Protein AF-0000000079759406 (afdb_homodimer)

Structure (mmCIF, N/CA/C/O backbone):
data_AF-0000000079759406-model_v1
#
loop_
_entity.id
_entity.type
_entity.pdbx_description
1 polymer 'Uncharacterized protein'
#
loop_
_atom_site.group_PDB
_atom_site.id
_atom_site.type_symbol
_atom_site.label_atom_id
_atom_site.label_alt_id
_atom_site.label_comp_id
_atom_site.label_asym_id
_atom_site.label_entity_id
_atom_site.label_seq_id
_atom_site.pdbx_PDB_ins_code
_atom_site.Cartn_x
_atom_site.Cartn_y
_atom_site.Cartn_z
_atom_site.occupancy
_atom_site.B_iso_or_equiv
_atom_site.auth_seq_id
_atom_site.auth_comp_id
_atom_site.auth_asym_id
_atom_site.auth_atom_id
_atom_site.pdbx_PDB_model_num
ATOM 1 N N . MET A 1 1 ? 9.508 -18.75 10.688 1 44.38 1 MET A N 1
ATOM 2 C CA . MET A 1 1 ? 8.172 -18.172 10.539 1 44.38 1 MET A CA 1
ATOM 3 C C . MET A 1 1 ? 7.324 -19 9.578 1 44.38 1 MET A C 1
ATOM 5 O O . MET A 1 1 ? 7.824 -19.5 8.562 1 44.38 1 MET A O 1
ATOM 9 N N . PRO A 1 2 ? 6.34 -19.656 10.031 1 58.31 2 PRO A N 1
ATOM 10 C CA . PRO A 1 2 ? 5.688 -20.578 9.086 1 58.31 2 PRO A CA 1
ATOM 11 C C . PRO A 1 2 ? 5.418 -19.922 7.73 1 58.31 2 PRO A C 1
ATOM 13 O O . PRO A 1 2 ? 5.121 -18.734 7.66 1 58.31 2 PRO A O 1
ATOM 16 N N . SER A 1 3 ? 6.02 -20.391 6.605 1 83.12 3 SER A N 1
ATOM 17 C CA . SER A 1 3 ? 5.934 -19.922 5.227 1 83.12 3 SER A CA 1
ATOM 18 C C . SER A 1 3 ? 4.512 -20.031 4.691 1 83.12 3 SER A C 1
ATOM 20 O O . SER A 1 3 ? 3.832 -21.031 4.93 1 83.12 3 SER A O 1
ATOM 22 N N . MET A 1 4 ? 3.895 -18.828 4.273 1 92.44 4 MET A N 1
ATOM 23 C CA . MET A 1 4 ? 2.596 -18.844 3.607 1 92.44 4 MET A CA 1
ATOM 24 C C . MET A 1 4 ? 2.613 -19.781 2.404 1 92.44 4 MET A C 1
ATOM 26 O O . MET A 1 4 ? 3.625 -19.891 1.709 1 92.44 4 MET A O 1
ATOM 30 N N . ASN A 1 5 ? 1.594 -20.609 2.311 1 96.25 5 ASN A N 1
ATOM 31 C CA . ASN A 1 5 ? 1.319 -21.344 1.084 1 96.25 5 ASN A CA 1
ATOM 32 C C . ASN A 1 5 ? 0.27 -20.641 0.227 1 96.25 5 ASN A C 1
ATOM 34 O O . ASN A 1 5 ? -0.925 -20.922 0.353 1 96.25 5 ASN A O 1
ATOM 38 N N . LEU A 1 6 ? 0.734 -19.797 -0.667 1 98 6 LEU A N 1
ATOM 39 C CA . LEU A 1 6 ? -0.149 -18.906 -1.414 1 98 6 LEU A CA 1
ATOM 40 C C . LEU A 1 6 ? -0.693 -19.594 -2.658 1 98 6 LEU A C 1
ATOM 42 O O . LEU A 1 6 ? 0.075 -20.109 -3.475 1 98 6 LEU A O 1
ATOM 46 N N . VAL A 1 7 ? -1.94 -19.562 -2.807 1 97.25 7 VAL A N 1
ATOM 47 C CA . VAL A 1 7 ? -2.623 -20.188 -3.939 1 97.25 7 VAL A CA 1
ATOM 48 C C . VAL A 1 7 ? -3.461 -19.141 -4.672 1 97.25 7 VAL A C 1
ATOM 50 O O . VAL A 1 7 ? -4.227 -18.406 -4.047 1 97.25 7 VAL A O 1
ATOM 53 N N . PRO A 1 8 ? -3.346 -19.016 -5.945 1 97.94 8 PRO A N 1
ATOM 54 C CA . PRO A 1 8 ? -4.098 -18.016 -6.715 1 97.94 8 PRO A CA 1
ATOM 55 C C . PRO A 1 8 ? -5.484 -18.516 -7.125 1 97.94 8 PRO A C 1
ATOM 57 O O . PRO A 1 8 ? -5.672 -19.703 -7.359 1 97.94 8 PRO A O 1
ATOM 60 N N . ILE A 1 9 ? -6.434 -17.672 -7.152 1 98 9 ILE A N 1
ATOM 61 C CA . ILE A 1 9 ? 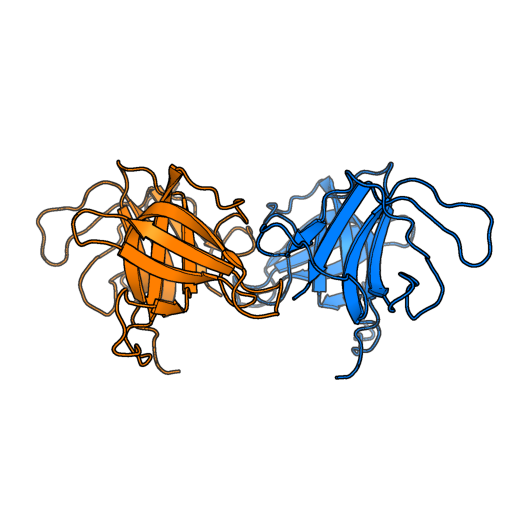-7.695 -17.812 -7.875 1 98 9 ILE A CA 1
ATOM 62 C C . ILE A 1 9 ? -7.844 -16.641 -8.859 1 98 9 ILE A C 1
ATOM 64 O O . ILE A 1 9 ? -7.758 -15.477 -8.469 1 98 9 ILE A O 1
ATOM 68 N N . THR A 1 10 ? -7.914 -17.016 -10.117 1 98.31 10 THR A N 1
ATOM 69 C CA . THR A 1 10 ? -8.039 -16 -11.156 1 98.31 10 THR A CA 1
ATOM 70 C C . THR A 1 10 ? -9.445 -15.992 -11.742 1 98.31 10 THR A C 1
ATOM 72 O O . THR A 1 10 ? -10.094 -17.031 -11.828 1 98.31 10 THR A O 1
ATOM 75 N N . GLY A 1 11 ? -9.875 -14.812 -12.078 1 98.38 11 GLY A N 1
ATOM 76 C CA . GLY A 1 11 ? -11.203 -14.68 -12.664 1 98.38 11 GLY A CA 1
ATOM 77 C C . GLY A 1 11 ? -11.664 -13.234 -12.766 1 98.38 11 GLY A C 1
ATOM 78 O O . GLY A 1 11 ? -10.844 -12.312 -12.75 1 98.38 11 GLY A O 1
ATOM 79 N N . VAL A 1 12 ? -12.953 -13.094 -12.977 1 98.69 12 VAL A N 1
ATOM 80 C CA . VAL A 1 12 ? -13.555 -11.773 -13.148 1 98.69 12 VAL A CA 1
ATOM 81 C C . VAL A 1 12 ? -14.359 -11.406 -11.906 1 98.69 12 VAL A C 1
ATOM 83 O O . VAL A 1 12 ? -15.125 -12.227 -11.383 1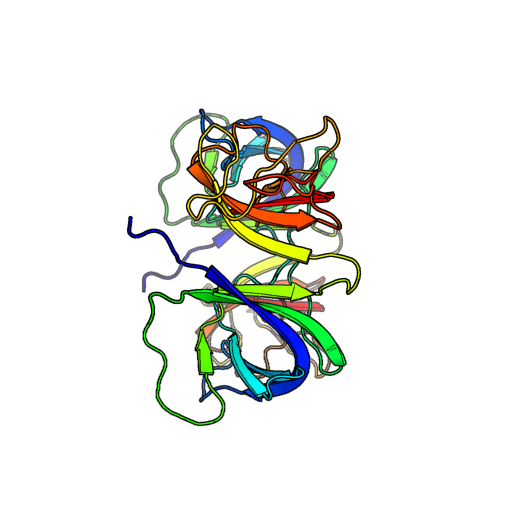 98.69 12 VAL A O 1
ATOM 86 N N . ILE A 1 13 ? -14.133 -10.203 -11.383 1 98.88 13 ILE A N 1
ATOM 87 C CA . ILE A 1 13 ? -14.922 -9.75 -10.242 1 98.88 13 ILE A CA 1
ATOM 88 C C . ILE A 1 13 ? -16.391 -9.641 -10.648 1 98.88 13 ILE A C 1
ATOM 90 O O . ILE A 1 13 ? -16.734 -8.898 -11.562 1 98.88 13 ILE A O 1
ATOM 94 N N . GLN A 1 14 ? -17.188 -10.344 -10 1 98.75 14 GLN A N 1
ATOM 95 C CA . GLN A 1 14 ? -18.625 -10.297 -10.25 1 98.75 14 GLN A CA 1
ATOM 96 C C . GLN A 1 14 ? -19.281 -9.203 -9.414 1 98.75 14 GLN A C 1
ATOM 98 O O . GLN A 1 14 ? -20.141 -8.477 -9.914 1 98.75 14 GLN A O 1
ATOM 103 N N . ASP A 1 15 ? -18.922 -9.195 -8.156 1 98.19 15 ASP A N 1
ATOM 104 C CA . ASP A 1 15 ? -19.562 -8.266 -7.227 1 98.19 15 ASP A CA 1
ATOM 105 C C . ASP A 1 15 ? -18.625 -7.91 -6.078 1 98.19 15 ASP A C 1
ATOM 107 O O . ASP A 1 15 ? -17.703 -8.672 -5.754 1 98.19 15 ASP A O 1
ATOM 111 N N . ILE A 1 16 ? -18.859 -6.746 -5.582 1 98.06 16 ILE A N 1
ATOM 112 C CA . ILE A 1 16 ? -18.172 -6.289 -4.371 1 98.06 16 ILE A CA 1
ATOM 113 C C . ILE A 1 16 ? -19.203 -5.777 -3.369 1 98.06 16 ILE A C 1
ATOM 115 O O . ILE A 1 16 ? -20 -4.883 -3.684 1 98.06 16 ILE A O 1
ATOM 119 N N . THR A 1 17 ? -19.188 -6.312 -2.205 1 96.38 17 THR A N 1
ATOM 120 C CA . THR A 1 17 ? -20.172 -5.941 -1.201 1 96.38 17 THR A CA 1
ATOM 121 C C . THR A 1 17 ? -19.516 -5.68 0.147 1 96.38 17 THR A C 1
ATOM 123 O O . THR A 1 17 ? -18.344 -6.023 0.344 1 96.38 17 THR A O 1
ATOM 126 N N . ALA A 1 18 ? -20.234 -5.051 0.982 1 94.19 18 ALA A N 1
ATOM 127 C CA . ALA A 1 18 ? -19.75 -4.859 2.35 1 94.19 18 ALA A CA 1
ATOM 128 C C . ALA A 1 18 ? -19.578 -6.195 3.062 1 94.19 18 ALA A C 1
ATOM 130 O O . ALA A 1 18 ? -20.266 -7.172 2.742 1 94.19 18 ALA A O 1
ATOM 131 N N . PHE A 1 19 ? -18.609 -6.246 3.869 1 93.94 19 PHE A N 1
ATOM 132 C CA . PHE A 1 19 ? -18.422 -7.414 4.719 1 93.94 19 PHE A CA 1
ATOM 133 C C . PHE A 1 19 ? -18.625 -7.055 6.188 1 93.94 19 PHE A C 1
ATOM 135 O O . PHE A 1 19 ? -17.812 -6.34 6.773 1 93.94 19 PHE A O 1
ATOM 142 N N . GLY A 1 20 ? -19.641 -7.559 6.723 1 88.56 20 GLY A N 1
ATOM 143 C CA . GLY A 1 20 ? -19.984 -7.176 8.086 1 88.56 20 GLY A CA 1
ATOM 144 C C . GLY A 1 20 ? -20.266 -5.695 8.234 1 88.56 20 GLY A C 1
ATOM 145 O O . GLY A 1 20 ? -20.844 -5.07 7.344 1 88.56 20 GLY A O 1
ATOM 146 N N . ASP A 1 21 ? -19.953 -5.137 9.453 1 86.31 21 ASP A N 1
ATOM 147 C CA . ASP A 1 21 ? -20.188 -3.73 9.766 1 86.31 21 ASP A CA 1
ATOM 148 C C . ASP A 1 21 ? -18.906 -2.91 9.609 1 86.31 21 ASP A C 1
ATOM 150 O O . ASP A 1 21 ? -18.891 -1.704 9.867 1 86.31 21 ASP A O 1
ATOM 154 N N . ASP A 1 22 ? -17.906 -3.533 9.156 1 87.19 22 ASP A N 1
ATOM 155 C CA . ASP A 1 22 ? -16.609 -2.891 9.055 1 87.19 22 ASP A CA 1
ATOM 156 C C . ASP A 1 22 ? -16.344 -2.42 7.625 1 87.19 22 ASP A C 1
ATOM 158 O O . ASP A 1 22 ? -16.234 -3.234 6.703 1 87.19 22 ASP A O 1
ATOM 162 N N . CYS A 1 23 ? -16.172 -1.118 7.41 1 92.5 23 CYS A N 1
ATOM 163 C CA . CYS A 1 23 ? -15.992 -0.561 6.074 1 92.5 23 CYS A CA 1
ATOM 164 C C . CYS A 1 23 ? -14.539 -0.682 5.629 1 92.5 23 CYS A C 1
ATOM 166 O O . CYS A 1 23 ? -14.188 -0.278 4.52 1 92.5 23 CYS A O 1
ATOM 168 N N . CYS A 1 24 ? -13.758 -1.338 6.512 1 96.06 24 CYS A N 1
ATOM 169 C CA . CYS A 1 24 ? -12.383 -1.639 6.129 1 96.06 24 CYS A CA 1
ATOM 170 C C . CYS A 1 24 ? -12.289 -3.004 5.461 1 96.06 24 CYS A C 1
ATOM 172 O O . CYS A 1 24 ? -11.211 -3.4 5 1 96.06 24 CYS A O 1
ATOM 174 N N . GLN A 1 25 ? -13.406 -3.693 5.438 1 96.56 25 GLN A N 1
ATOM 175 C CA . GLN A 1 25 ? -13.43 -5 4.785 1 96.56 25 GLN A CA 1
ATOM 176 C C . GLN A 1 25 ? -14.539 -5.07 3.738 1 96.56 25 GLN A C 1
ATOM 178 O O . GLN A 1 25 ? -15.633 -4.539 3.947 1 96.56 25 GLN A O 1
ATOM 183 N N . ARG A 1 26 ? -14.188 -5.699 2.637 1 97.19 26 ARG A N 1
ATOM 184 C CA . ARG A 1 26 ? -15.141 -5.965 1.567 1 97.19 26 ARG A CA 1
ATOM 185 C C . ARG A 1 26 ? -15.086 -7.426 1.128 1 97.19 26 ARG A C 1
ATOM 187 O O . ARG A 1 26 ? -14.047 -8.078 1.267 1 97.19 26 ARG A O 1
ATOM 194 N N . GLN A 1 27 ? -16.219 -7.84 0.676 1 97.31 27 GLN A N 1
ATOM 195 C CA . GLN A 1 27 ? -16.266 -9.156 0.043 1 97.31 27 GLN A CA 1
ATOM 196 C C . GLN A 1 27 ? -16.234 -9.031 -1.479 1 97.31 27 GLN A C 1
ATOM 198 O O . GLN A 1 27 ? -17.078 -8.352 -2.064 1 97.31 27 GLN A O 1
ATOM 203 N N . VAL A 1 28 ? -15.32 -9.648 -2.066 1 98.62 28 VAL A N 1
ATOM 204 C CA . VAL A 1 28 ? -15.164 -9.648 -3.518 1 98.62 28 VAL A CA 1
ATOM 205 C C . VAL A 1 28 ? -15.484 -11.039 -4.07 1 98.62 28 VAL A C 1
ATOM 207 O O . VAL A 1 28 ? -14.82 -12.016 -3.725 1 98.62 28 VAL A O 1
ATOM 210 N N . SER A 1 29 ? -16.453 -11.07 -4.918 1 98.62 29 SER A N 1
ATOM 211 C CA . SER A 1 29 ? -16.828 -12.32 -5.57 1 98.62 29 SER A CA 1
ATOM 212 C C . SER A 1 29 ? -16.141 -12.461 -6.926 1 98.62 29 SER A C 1
ATOM 214 O O . SER A 1 29 ? -16.328 -11.625 -7.812 1 98.62 29 SER A O 1
ATOM 216 N N . ILE A 1 30 ? -15.367 -13.492 -7.012 1 98.75 30 ILE A N 1
ATOM 217 C CA . ILE A 1 30 ? -14.633 -13.75 -8.25 1 98.75 30 ILE A CA 1
ATOM 218 C C . ILE A 1 30 ? -15.219 -14.969 -8.953 1 98.75 30 ILE A C 1
ATOM 220 O O . ILE A 1 30 ? -15.391 -16.031 -8.344 1 98.75 30 ILE A O 1
ATOM 224 N N . ARG A 1 31 ? -15.477 -14.781 -10.234 1 98.62 31 ARG A N 1
ATOM 225 C CA . ARG A 1 31 ? -16.047 -15.867 -11.023 1 98.62 31 ARG A CA 1
ATOM 226 C C . ARG A 1 31 ? -15.055 -16.375 -12.055 1 98.62 31 ARG A C 1
ATOM 228 O O . ARG A 1 31 ? -14.398 -15.594 -12.742 1 98.62 31 ARG A O 1
ATOM 235 N N . ASN A 1 32 ? -14.945 -17.703 -12.062 1 97.75 32 ASN A N 1
ATOM 236 C CA . ASN A 1 32 ? -14.234 -18.375 -13.141 1 97.75 32 ASN A CA 1
ATOM 237 C C . ASN A 1 32 ? -14.945 -19.656 -13.562 1 97.75 32 ASN A C 1
ATOM 239 O O . ASN A 1 32 ? -16.125 -19.844 -13.273 1 97.75 32 ASN A O 1
ATOM 243 N N . SER A 1 33 ? -14.266 -20.531 -14.344 1 97.44 33 SER A N 1
ATOM 244 C CA . SER A 1 33 ? -14.891 -21.734 -14.875 1 97.44 33 SER A CA 1
ATOM 245 C C . SER A 1 33 ? -15.273 -22.703 -13.75 1 97.44 33 SER A C 1
ATOM 247 O O . SER A 1 33 ? -16.188 -23.516 -13.914 1 97.44 33 SER A O 1
ATOM 249 N N . ASP A 1 34 ? -14.594 -22.578 -12.586 1 96.12 34 ASP A N 1
ATOM 250 C CA . ASP A 1 34 ? -14.836 -23.484 -11.469 1 96.12 34 ASP A CA 1
ATOM 251 C C . ASP A 1 34 ? -15.992 -23 -10.609 1 96.12 34 ASP A C 1
ATOM 253 O O . ASP A 1 34 ? -16.5 -23.734 -9.758 1 96.12 34 ASP A O 1
ATOM 257 N N . GLY A 1 35 ? -16.438 -21.812 -10.812 1 96.56 35 GLY A N 1
ATOM 258 C CA . GLY A 1 35 ? -17.531 -21.234 -10.039 1 96.56 35 GLY A CA 1
ATOM 259 C C . GLY A 1 35 ? -17.156 -19.922 -9.375 1 96.56 35 GLY A C 1
ATOM 260 O O . GLY A 1 35 ? -16.344 -19.172 -9.891 1 96.56 35 GLY A O 1
ATOM 261 N N . ILE A 1 36 ? -17.906 -19.703 -8.297 1 97.5 36 ILE A N 1
ATOM 262 C CA . ILE A 1 36 ? -17.719 -18.438 -7.586 1 97.5 36 ILE A CA 1
ATOM 263 C C . ILE A 1 36 ? -16.891 -18.672 -6.324 1 97.5 36 ILE A C 1
ATOM 265 O O . ILE A 1 36 ? -17.109 -19.656 -5.605 1 97.5 36 ILE A O 1
ATOM 269 N N . SER A 1 37 ? -15.906 -17.859 -6.105 1 97.25 37 SER A N 1
ATOM 270 C CA . SER A 1 37 ? -15.141 -17.781 -4.867 1 97.25 37 SER A CA 1
ATOM 271 C C . SER A 1 37 ? -15.203 -16.391 -4.25 1 97.25 37 SER A C 1
ATOM 273 O O . SER A 1 37 ? -15.062 -15.391 -4.949 1 97.25 37 SER A O 1
ATOM 275 N N . ASN A 1 38 ? -15.461 -16.344 -2.961 1 97.06 38 ASN A N 1
ATOM 276 C CA . ASN A 1 38 ? -15.477 -15.07 -2.256 1 97.06 38 ASN A CA 1
ATOM 277 C C . ASN A 1 38 ? -14.148 -14.797 -1.548 1 97.06 38 ASN A C 1
ATOM 279 O O . ASN A 1 38 ? -13.562 -15.711 -0.959 1 97.06 38 ASN A O 1
ATOM 283 N N . PHE A 1 39 ? -13.727 -13.578 -1.686 1 97.75 39 PHE A N 1
ATOM 284 C CA . PHE A 1 39 ? -12.531 -13.133 -0.984 1 97.75 39 PHE A CA 1
ATOM 285 C C . PHE A 1 39 ? -12.844 -11.953 -0.069 1 97.75 39 PHE A C 1
ATOM 287 O O . PHE A 1 39 ? -13.508 -11 -0.483 1 97.75 39 PHE A O 1
ATOM 294 N N . ILE A 1 40 ? -12.398 -12.055 1.162 1 96.62 40 ILE A N 1
ATOM 295 C CA . ILE A 1 40 ? -12.461 -10.914 2.064 1 96.62 40 ILE A CA 1
ATOM 296 C C . ILE A 1 40 ? -11.211 -10.047 1.878 1 96.62 40 ILE A C 1
ATOM 298 O O . ILE A 1 40 ? -10.086 -10.516 2.068 1 96.62 40 ILE A O 1
ATOM 302 N N . VAL A 1 41 ? -11.445 -8.852 1.444 1 98 41 VAL A N 1
ATOM 303 C CA . VAL A 1 41 ? -10.391 -7.863 1.267 1 98 41 VAL A CA 1
ATOM 304 C C . VAL A 1 41 ? -10.43 -6.852 2.408 1 98 41 VAL A C 1
ATOM 306 O O . VAL A 1 41 ? -11.414 -6.117 2.561 1 98 41 VAL A O 1
ATOM 309 N N . GLY A 1 42 ? -9.344 -6.855 3.193 1 97 42 GLY A N 1
ATOM 310 C CA . GLY A 1 42 ? -9.312 -6.004 4.371 1 97 42 GLY A CA 1
ATOM 311 C C . GLY A 1 42 ? -8 -5.258 4.535 1 97 42 GLY A C 1
ATOM 312 O O . GLY A 1 42 ? -7.215 -5.156 3.588 1 97 42 GLY A O 1
ATOM 313 N N . PRO A 1 43 ? -7.77 -4.727 5.758 1 95 43 PRO A N 1
ATOM 314 C CA . PRO A 1 43 ? -6.598 -3.893 6.031 1 95 43 PRO A CA 1
ATOM 315 C C . PRO A 1 43 ? -5.281 -4.629 5.797 1 95 43 PRO A C 1
ATOM 317 O O . PRO A 1 43 ? -4.273 -4.008 5.453 1 95 43 PRO A O 1
ATOM 320 N N . ASP A 1 44 ? -5.336 -5.941 5.883 1 95.19 44 ASP A N 1
ATOM 321 C CA . ASP A 1 44 ? -4.105 -6.715 5.773 1 95.19 44 ASP A CA 1
ATOM 322 C C . ASP A 1 44 ? -3.889 -7.199 4.34 1 95.19 44 ASP A C 1
ATOM 324 O O . ASP A 1 44 ? -2.867 -7.82 4.035 1 95.19 44 ASP A O 1
ATOM 328 N N . THR A 1 45 ? -4.883 -6.969 3.52 1 98.06 45 THR A N 1
ATOM 329 C CA . THR A 1 45 ? -4.766 -7.387 2.125 1 98.06 45 THR A CA 1
ATOM 330 C C . THR A 1 45 ? -3.906 -6.402 1.338 1 98.06 45 THR A C 1
ATOM 332 O O . THR A 1 45 ? -4.137 -5.191 1.384 1 98.06 45 THR A O 1
ATOM 335 N N . TYR A 1 46 ? -2.895 -6.93 0.759 1 98.62 46 TYR A N 1
ATOM 336 C CA . TYR A 1 46 ? -2.146 -6.117 -0.192 1 98.62 46 TYR A CA 1
ATOM 337 C C . TYR A 1 46 ? -2.865 -6.043 -1.534 1 98.62 46 TYR A C 1
ATOM 339 O O . TYR A 1 46 ? -2.846 -7.004 -2.307 1 98.62 46 TYR A O 1
ATOM 347 N N . VAL A 1 47 ? -3.537 -4.914 -1.771 1 98.75 47 VAL A N 1
ATOM 348 C CA . VAL A 1 47 ? -4.121 -4.652 -3.082 1 98.75 47 VAL A CA 1
ATOM 349 C C . VAL A 1 47 ? -3.076 -4.023 -3.998 1 98.75 47 VAL A C 1
ATOM 351 O O . VAL A 1 47 ? -2.727 -2.85 -3.842 1 98.75 47 VAL A O 1
ATOM 354 N N . ILE A 1 48 ? -2.625 -4.789 -4.969 1 98.44 48 ILE A N 1
ATOM 355 C CA . ILE A 1 48 ? -1.468 -4.422 -5.773 1 98.44 48 ILE A CA 1
ATOM 356 C C . ILE A 1 48 ? -1.745 -3.111 -6.508 1 98.44 48 ILE A C 1
ATOM 358 O O . ILE A 1 48 ? -2.754 -2.986 -7.207 1 98.44 48 ILE A O 1
ATOM 362 N N . ASN A 1 49 ? -0.844 -2.121 -6.273 1 97.31 49 ASN A N 1
ATOM 363 C CA . ASN A 1 49 ? -0.903 -0.789 -6.867 1 97.31 49 ASN A CA 1
ATOM 364 C C . ASN A 1 49 ? -2.109 -0.003 -6.363 1 97.31 49 ASN A C 1
ATOM 366 O O . ASN A 1 49 ? -2.525 0.975 -6.988 1 97.31 49 ASN A O 1
ATOM 370 N N . GLU A 1 50 ? -2.797 -0.539 -5.328 1 98.06 50 GLU A N 1
ATOM 371 C CA . GLU A 1 50 ? -3.977 0.1 -4.75 1 98.06 50 GLU A CA 1
ATOM 372 C C . GLU A 1 50 ? -5.074 0.279 -5.789 1 98.06 50 GLU A C 1
ATOM 374 O O . GLU A 1 50 ? -5.773 1.294 -5.797 1 98.06 50 GLU A O 1
ATOM 379 N N . VAL A 1 51 ? -5.125 -0.618 -6.664 1 98.19 51 VAL A N 1
ATOM 380 C CA . VAL A 1 51 ? -6.141 -0.5 -7.703 1 98.19 51 VAL A CA 1
ATOM 381 C C . VAL A 1 51 ? -7.531 -0.568 -7.078 1 98.19 51 VAL A C 1
ATOM 383 O O . VAL A 1 51 ? -7.773 -1.371 -6.172 1 98.19 51 VAL A O 1
ATOM 386 N N . ARG A 1 52 ? -8.367 0.306 -7.535 1 98.25 52 ARG A N 1
ATOM 387 C CA . ARG A 1 52 ? -9.766 0.2 -7.113 1 98.25 52 ARG A CA 1
ATOM 388 C C . ARG A 1 52 ? -10.445 -0.994 -7.773 1 98.25 52 ARG A C 1
ATOM 390 O O . ARG A 1 52 ? -10.641 -1.012 -8.992 1 98.25 52 ARG A O 1
ATOM 397 N N . LEU A 1 53 ? -10.805 -1.932 -7.008 1 98.75 53 LEU A N 1
ATOM 398 C CA . LEU A 1 53 ? -11.477 -3.123 -7.512 1 98.75 53 LEU A CA 1
ATOM 399 C C . LEU A 1 53 ? -12.898 -2.797 -7.957 1 98.75 53 LEU A C 1
ATOM 401 O O . LEU A 1 53 ? -13.602 -2.037 -7.285 1 98.75 53 LEU A O 1
ATOM 405 N N . ARG A 1 54 ? -13.25 -3.338 -9.156 1 98.62 54 ARG A N 1
ATOM 406 C CA . ARG A 1 54 ? -14.578 -3.109 -9.711 1 98.62 54 ARG A CA 1
ATOM 407 C C . ARG A 1 54 ? -15.117 -4.375 -10.375 1 98.62 54 ARG A C 1
ATOM 409 O O . ARG A 1 54 ? -14.359 -5.164 -10.938 1 98.62 54 ARG A O 1
ATOM 416 N N . PRO A 1 55 ? -16.453 -4.453 -10.336 1 98.69 55 PRO A N 1
ATOM 417 C CA . PRO A 1 55 ? -17.016 -5.547 -11.133 1 98.69 55 PRO A CA 1
ATOM 418 C C . PRO A 1 55 ? -16.547 -5.52 -12.586 1 98.69 55 PRO A C 1
ATOM 420 O O . PRO A 1 55 ? -16.422 -4.441 -13.172 1 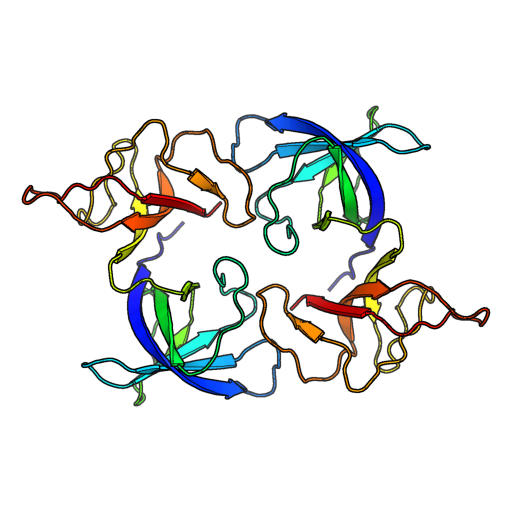98.69 55 PRO A O 1
ATOM 423 N N . GLY A 1 56 ? -16.25 -6.617 -13.148 1 98.56 56 GLY A N 1
ATOM 424 C CA . GLY A 1 56 ? -15.812 -6.715 -14.531 1 98.56 56 GLY A CA 1
ATOM 425 C C . GLY A 1 56 ? -14.305 -6.797 -14.68 1 98.56 56 GLY A C 1
ATOM 426 O O . GLY A 1 56 ? -13.797 -7.16 -15.742 1 98.56 56 GLY A O 1
ATOM 427 N N . MET A 1 57 ? -13.633 -6.523 -13.625 1 98.44 57 MET A N 1
ATOM 428 C CA . MET A 1 57 ? -12.172 -6.539 -13.648 1 98.44 57 MET A CA 1
ATOM 429 C C . MET A 1 57 ? -11.641 -7.965 -13.602 1 98.44 57 MET A C 1
ATOM 431 O O . MET A 1 57 ? -12.148 -8.797 -12.844 1 98.44 57 MET A O 1
ATOM 435 N N . ASN A 1 58 ? -10.68 -8.289 -14.484 1 98.69 58 ASN A N 1
ATOM 436 C CA . ASN A 1 58 ? -9.938 -9.547 -14.398 1 98.69 58 ASN A CA 1
ATOM 437 C C . ASN A 1 58 ? -8.852 -9.492 -13.336 1 98.69 58 ASN A C 1
ATOM 439 O O . ASN A 1 58 ? -8.016 -8.586 -13.336 1 98.69 58 ASN A O 1
ATOM 443 N N . VAL A 1 59 ? -8.898 -10.477 -12.352 1 98.81 59 VAL A N 1
ATOM 444 C CA . VAL A 1 59 ? -7.996 -10.352 -11.211 1 98.81 59 VAL A CA 1
ATOM 445 C C . VAL A 1 59 ? -7.379 -11.711 -10.891 1 98.81 59 VAL A C 1
ATOM 447 O O . VAL A 1 59 ? -7.852 -12.742 -11.367 1 98.81 59 VAL A O 1
ATOM 450 N N . ALA A 1 60 ? -6.277 -11.664 -10.234 1 98.75 60 ALA A N 1
ATOM 451 C CA . ALA A 1 60 ? -5.734 -12.781 -9.461 1 98.75 60 ALA A CA 1
ATOM 452 C C . ALA A 1 60 ? -5.762 -12.477 -7.965 1 98.75 60 ALA A C 1
ATOM 454 O O . ALA A 1 60 ? -5.32 -11.406 -7.535 1 98.75 60 ALA A O 1
ATOM 455 N N . ALA A 1 61 ? -6.359 -13.305 -7.215 1 98.81 61 ALA A N 1
ATOM 456 C CA . ALA A 1 61 ? -6.371 -13.203 -5.758 1 98.81 61 ALA A CA 1
ATOM 457 C C . ALA A 1 61 ? -5.656 -14.391 -5.117 1 98.81 61 ALA A C 1
ATOM 459 O O . ALA A 1 61 ? -5.816 -15.531 -5.559 1 98.81 61 ALA A O 1
ATOM 460 N N . PHE A 1 62 ? -4.828 -14.094 -4.129 1 98.75 62 PHE A N 1
ATOM 461 C CA . PHE A 1 62 ? -4.051 -15.125 -3.453 1 98.75 62 PHE A CA 1
ATOM 462 C C . PHE A 1 62 ? -4.523 -15.305 -2.016 1 98.75 62 PHE A C 1
ATOM 464 O O . PHE A 1 62 ? -4.742 -14.328 -1.303 1 98.75 62 PHE A O 1
ATOM 471 N N . TYR A 1 63 ? -4.703 -16.547 -1.637 1 98.06 63 TYR A N 1
ATOM 472 C CA . TYR A 1 63 ? -5 -16.859 -0.245 1 98.06 63 TYR A CA 1
ATOM 473 C C . TYR A 1 63 ? -3.984 -17.844 0.316 1 98.06 63 TYR A C 1
ATOM 475 O O . TYR A 1 63 ? -3.275 -18.516 -0.44 1 98.06 63 TYR A O 1
ATOM 483 N N . ASP A 1 64 ? -3.83 -17.875 1.627 1 97.38 64 ASP A N 1
ATOM 484 C CA . ASP A 1 64 ? -2.934 -18.812 2.301 1 97.38 64 ASP A CA 1
ATOM 485 C C . ASP A 1 64 ? -3.625 -20.156 2.557 1 97.38 64 ASP A C 1
ATOM 487 O O . ASP A 1 64 ? -4.5 -20.25 3.42 1 97.38 64 ASP A O 1
ATOM 491 N N . ALA A 1 65 ? -3.203 -21.156 1.893 1 95.19 65 ALA A N 1
ATOM 492 C CA . ALA A 1 65 ? -3.846 -22.469 1.931 1 95.19 65 ALA A CA 1
ATOM 493 C C . ALA A 1 65 ? -3.652 -23.141 3.289 1 95.19 65 ALA A C 1
ATOM 495 O O . ALA A 1 65 ? -4.305 -24.141 3.594 1 95.19 65 ALA A O 1
ATOM 496 N N . ASN A 1 66 ? -2.734 -22.547 4.102 1 94.19 66 ASN A N 1
ATOM 497 C CA . ASN A 1 66 ? -2.518 -23.094 5.438 1 94.19 66 ASN A CA 1
ATOM 498 C C . ASN A 1 66 ? -3.648 -22.703 6.391 1 94.19 66 ASN A C 1
ATOM 500 O O . ASN A 1 66 ? -3.791 -23.297 7.461 1 94.19 66 ASN A O 1
ATOM 504 N N . LEU A 1 67 ? -4.379 -21.672 6.008 1 91.5 67 LEU A N 1
ATOM 505 C CA . LEU A 1 67 ? -5.438 -21.172 6.879 1 91.5 67 LEU A CA 1
ATOM 506 C C . LEU A 1 67 ? -6.734 -21.938 6.652 1 91.5 67 LEU A C 1
ATOM 508 O O . LEU A 1 67 ? -7.035 -22.344 5.523 1 91.5 67 LEU A O 1
ATOM 512 N N . PRO A 1 68 ? -7.461 -22.156 7.758 1 88.06 68 PRO A N 1
ATOM 513 C CA . PRO A 1 68 ? -8.734 -22.859 7.617 1 88.06 68 PRO A CA 1
ATOM 514 C C . PRO A 1 68 ? -9.727 -22.125 6.723 1 88.06 68 PRO A C 1
ATOM 516 O O . PRO A 1 68 ? -9.781 -20.891 6.734 1 88.06 68 PRO A O 1
ATOM 519 N N . ILE A 1 69 ? -10.484 -22.906 5.93 1 84.62 69 ILE A N 1
ATOM 520 C CA . ILE A 1 69 ? -11.539 -22.406 5.062 1 84.62 69 ILE A CA 1
ATOM 521 C C . ILE A 1 69 ? -12.883 -22.969 5.504 1 84.62 69 ILE A C 1
ATOM 523 O O . ILE A 1 69 ? -13.078 -24.188 5.512 1 84.62 69 ILE A O 1
ATOM 527 N N . PRO A 1 70 ? -13.828 -22.109 5.938 1 82.69 70 PRO A N 1
ATOM 528 C CA . PRO A 1 70 ? -15.125 -22.641 6.355 1 82.69 70 PRO A CA 1
ATOM 529 C C . PRO A 1 70 ? -15.797 -23.469 5.266 1 82.69 70 PRO A C 1
ATOM 531 O O . PRO A 1 70 ? -15.695 -23.141 4.082 1 82.69 70 PRO A O 1
ATOM 534 N N . LEU A 1 71 ? -16.453 -24.5 5.707 1 82 71 LEU A N 1
ATOM 535 C CA . LEU A 1 71 ? -17.172 -25.375 4.773 1 82 71 LEU A CA 1
ATOM 536 C C . LEU A 1 71 ? -18.516 -24.75 4.375 1 82 71 LEU A C 1
ATOM 538 O O . LEU A 1 71 ? -19.562 -25.266 4.746 1 82 71 LEU A O 1
ATOM 542 N N . ILE A 1 72 ? -18.562 -23.656 3.717 1 83.19 72 ILE A N 1
ATOM 543 C CA . ILE A 1 72 ? -19.734 -22.953 3.193 1 83.19 72 ILE A CA 1
ATOM 544 C C . ILE A 1 72 ? -19.594 -22.797 1.682 1 83.19 72 ILE A C 1
ATOM 546 O O . ILE A 1 72 ? -18.5 -22.875 1.137 1 83.19 72 ILE A O 1
ATOM 550 N N . PHE A 1 73 ? -20.781 -22.766 1.008 1 88.25 73 PHE A N 1
ATOM 551 C CA . PHE A 1 73 ? -20.797 -22.453 -0.415 1 88.25 73 PHE A CA 1
ATOM 552 C C . PHE A 1 73 ? -21.453 -21.094 -0.664 1 88.25 73 PHE A C 1
ATOM 554 O O . PHE A 1 73 ? -22.516 -20.797 -0.1 1 88.25 73 PHE A O 1
ATOM 561 N N . PRO A 1 74 ? -20.703 -20.203 -1.532 1 91.75 74 PRO A N 1
ATOM 562 C CA . PRO A 1 74 ? -19.391 -20.406 -2.127 1 91.75 74 PRO A CA 1
ATOM 563 C C . PRO A 1 74 ? -18.25 -20.297 -1.105 1 91.75 74 PRO A C 1
ATOM 565 O O . PRO A 1 74 ? -18.453 -19.75 -0.017 1 91.75 74 PRO A O 1
ATOM 568 N N . PRO A 1 75 ? -17.047 -20.812 -1.518 1 93.88 75 PRO A N 1
ATOM 569 C CA . PRO A 1 75 ? -15.922 -20.688 -0.596 1 93.88 75 PRO A CA 1
ATOM 570 C C . PRO A 1 75 ? -15.562 -19.234 -0.295 1 93.88 75 PRO A C 1
ATOM 572 O O . PRO A 1 75 ? -15.797 -18.359 -1.125 1 93.88 75 PRO A O 1
ATOM 575 N N . GLN A 1 76 ? -15.078 -19.047 0.874 1 94.69 76 GLN A N 1
ATOM 576 C CA . GLN A 1 76 ? -14.672 -17.719 1.326 1 94.69 76 GLN A CA 1
ATOM 577 C C . GLN A 1 76 ? -13.242 -17.719 1.86 1 94.69 76 GLN A C 1
ATOM 579 O O . GLN A 1 76 ? -12.922 -18.5 2.764 1 94.69 76 GLN A O 1
ATOM 584 N N . TYR A 1 77 ? -12.438 -16.875 1.247 1 96 77 TYR A N 1
ATOM 585 C CA . TYR A 1 77 ? -11.023 -16.812 1.596 1 96 77 TYR A CA 1
ATOM 586 C C . TYR A 1 77 ? -10.656 -15.43 2.109 1 96 77 TYR A C 1
ATOM 588 O O . TYR A 1 77 ? -11.289 -14.438 1.756 1 96 77 TYR A O 1
ATOM 596 N N . GLN A 1 78 ? -9.633 -15.445 3.023 1 95.81 78 GLN A N 1
ATOM 597 C CA . GLN A 1 78 ? -8.961 -14.172 3.305 1 95.81 78 GLN A CA 1
ATOM 598 C C . GLN A 1 78 ? -7.922 -13.852 2.24 1 95.81 78 GLN A C 1
ATOM 600 O O . GLN A 1 78 ? -6.992 -14.633 2.018 1 95.81 78 GLN A O 1
ATOM 605 N N . ALA A 1 79 ? -8.109 -12.734 1.62 1 97.94 79 ALA A N 1
ATOM 606 C CA . ALA A 1 79 ? -7.152 -12.367 0.58 1 97.94 79 ALA A CA 1
ATOM 607 C C . ALA A 1 79 ? -5.832 -11.891 1.188 1 97.94 79 ALA A C 1
ATOM 609 O O . ALA A 1 79 ? -5.82 -11.016 2.055 1 97.94 79 ALA A O 1
ATOM 610 N N . VAL A 1 80 ? -4.766 -12.492 0.735 1 98.44 80 VAL A N 1
ATOM 611 C CA . VAL A 1 80 ? -3.441 -11.984 1.081 1 98.44 80 VAL A CA 1
ATOM 612 C C . VAL A 1 80 ? -3.012 -10.93 0.064 1 98.44 80 VAL A C 1
ATOM 614 O O . VAL A 1 80 ? -2.652 -9.812 0.435 1 98.44 80 VAL A O 1
ATOM 617 N N . PHE A 1 81 ? -3.074 -11.227 -1.206 1 98.81 81 PHE A N 1
ATOM 618 C CA . PHE A 1 81 ? -2.836 -10.312 -2.316 1 98.81 81 PHE A CA 1
ATOM 619 C C . PHE A 1 81 ? -4.012 -10.32 -3.285 1 98.81 81 PHE A C 1
ATOM 621 O O . PHE A 1 81 ? -4.656 -11.359 -3.482 1 98.81 81 PHE A O 1
ATOM 628 N N . ILE A 1 82 ? -4.277 -9.258 -3.893 1 98.88 82 ILE A N 1
ATOM 629 C CA . ILE A 1 82 ? -5.207 -9.211 -5.016 1 98.88 82 ILE A CA 1
ATOM 630 C C . ILE A 1 82 ? -4.809 -8.086 -5.965 1 98.88 82 ILE A C 1
ATOM 632 O O . ILE A 1 82 ? -4.422 -7 -5.523 1 98.88 82 ILE A O 1
ATOM 636 N N . GLY A 1 83 ? -4.848 -8.367 -7.23 1 98.31 83 GLY A N 1
ATOM 637 C CA . GLY A 1 83 ? -4.496 -7.367 -8.227 1 98.31 83 GLY A CA 1
ATOM 638 C C . GLY A 1 83 ? -5.066 -7.672 -9.602 1 98.31 83 GLY A C 1
ATOM 639 O O . GLY A 1 83 ? -5.559 -8.773 -9.844 1 98.31 83 GLY A O 1
ATOM 640 N N . ARG A 1 84 ? -5.008 -6.645 -10.406 1 98.06 84 ARG A N 1
ATOM 641 C CA . ARG A 1 84 ? -5.43 -6.824 -11.797 1 98.06 84 ARG A CA 1
ATOM 642 C C . ARG A 1 84 ? -4.547 -7.84 -12.508 1 98.06 84 ARG A C 1
ATOM 644 O O . ARG A 1 84 ? -3.332 -7.871 -12.305 1 98.06 84 ARG A O 1
ATOM 651 N N . ARG A 1 85 ? -5.164 -8.562 -13.336 1 96.75 85 ARG A N 1
ATOM 652 C CA . ARG A 1 85 ? -4.438 -9.586 -14.086 1 96.75 85 ARG A CA 1
ATOM 653 C C . ARG A 1 85 ? -4.617 -9.398 -15.586 1 96.75 85 ARG A C 1
ATOM 655 O O . ARG A 1 85 ? -5.746 -9.312 -16.078 1 96.75 85 ARG A O 1
ATOM 662 N N . ASN A 1 86 ? -3.537 -9.328 -16.266 1 95 86 ASN A N 1
ATOM 663 C CA . ASN A 1 86 ? -3.543 -9.469 -17.719 1 95 86 ASN A CA 1
ATOM 664 C C . ASN A 1 86 ? -3.709 -10.922 -18.141 1 95 86 ASN A C 1
ATOM 666 O O . ASN A 1 86 ? -2.926 -11.781 -17.734 1 95 86 ASN A O 1
ATOM 670 N N . PRO A 1 87 ? -4.699 -11.219 -18.984 1 91.44 87 PRO A N 1
ATOM 671 C CA . PRO A 1 87 ? -4.965 -12.609 -19.359 1 91.44 87 PRO A CA 1
ATOM 672 C C . PRO A 1 87 ? -3.777 -13.273 -20.062 1 91.44 87 PRO A C 1
ATOM 674 O O . PRO A 1 87 ? -3.707 -14.5 -20.141 1 91.44 87 PRO A O 1
ATOM 677 N N . TYR A 1 88 ? -2.865 -12.477 -20.547 1 93.88 88 TYR A N 1
ATOM 678 C CA . TYR A 1 88 ? -1.725 -13.023 -21.281 1 93.88 88 TYR A CA 1
ATOM 679 C C . TYR A 1 88 ? -0.542 -13.25 -20.344 1 93.88 88 TYR A C 1
ATOM 681 O O . TYR A 1 88 ? 0.531 -13.672 -20.781 1 93.88 88 TYR A O 1
ATOM 689 N N . GLU A 1 89 ? -0.782 -12.961 -19.094 1 96.12 89 GLU A N 1
ATOM 690 C CA . GLU A 1 89 ? 0.275 -13.148 -18.109 1 96.12 89 GLU A CA 1
ATOM 691 C C . GLU A 1 89 ? -0.203 -14.016 -16.953 1 96.12 89 GLU A C 1
ATOM 693 O O . GLU A 1 89 ? -1.408 -14.188 -16.75 1 96.12 89 GLU A O 1
ATOM 698 N N . THR A 1 90 ? 0.754 -14.609 -16.406 1 97.06 90 THR A N 1
ATOM 699 C CA . THR A 1 90 ? 0.498 -15.375 -15.195 1 97.06 90 THR A CA 1
ATOM 700 C C . THR A 1 90 ? 1.122 -14.688 -13.977 1 97.06 90 THR A C 1
ATOM 702 O O . THR A 1 90 ? 2.158 -14.031 -14.094 1 97.06 90 THR A O 1
ATOM 705 N N . MET A 1 91 ? 0.4 -14.781 -12.836 1 98.06 91 MET A N 1
ATOM 706 C CA . MET A 1 91 ? 0.926 -14.273 -11.57 1 98.06 91 MET A CA 1
ATOM 707 C C . MET A 1 91 ? 1.206 -15.422 -10.602 1 98.06 91 MET A C 1
ATOM 709 O O . MET A 1 91 ? 0.36 -16.297 -10.406 1 98.06 91 MET A O 1
ATOM 713 N N . TYR A 1 92 ? 2.389 -15.43 -10.109 1 97.94 92 TYR A N 1
ATOM 714 C CA . TYR A 1 92 ? 2.785 -16.375 -9.07 1 97.94 92 TYR A CA 1
ATOM 715 C C . TYR A 1 92 ? 3.229 -15.648 -7.809 1 97.94 92 TYR A C 1
ATOM 717 O O . TYR A 1 92 ? 3.832 -14.57 -7.883 1 97.94 92 TYR A O 1
ATOM 725 N N . ALA A 1 93 ? 2.895 -16.234 -6.66 1 98.56 93 ALA A N 1
ATOM 726 C CA . ALA A 1 93 ? 3.381 -15.688 -5.398 1 98.56 93 ALA A CA 1
ATOM 727 C C . ALA A 1 93 ? 3.896 -16.797 -4.484 1 98.56 93 ALA A C 1
ATOM 729 O O . ALA A 1 93 ? 3.219 -17.797 -4.277 1 98.56 93 ALA A O 1
ATOM 730 N N . GLY A 1 94 ? 5.125 -16.594 -4.012 1 98.06 94 GLY A N 1
ATOM 731 C CA . GLY A 1 94 ? 5.715 -17.562 -3.1 1 98.06 94 GLY A CA 1
ATOM 732 C C . GLY A 1 94 ? 7.148 -17.234 -2.729 1 98.06 94 GLY A C 1
ATOM 733 O O . GLY A 1 94 ? 7.699 -16.219 -3.182 1 98.06 94 GLY A O 1
ATOM 734 N N . TYR A 1 95 ? 7.703 -18.062 -1.864 1 97.94 95 TYR A N 1
ATOM 735 C CA . TYR A 1 95 ? 9.078 -17.906 -1.42 1 97.94 95 TYR A CA 1
ATOM 736 C C . TYR A 1 95 ? 10.055 -18.516 -2.414 1 97.94 95 TYR A C 1
ATOM 738 O O . TYR A 1 95 ? 9.789 -19.594 -2.969 1 97.94 95 TYR A O 1
ATOM 746 N N . PHE A 1 96 ? 11.133 -17.859 -2.562 1 97.94 96 PHE A N 1
ATOM 747 C CA . PHE A 1 96 ? 12.172 -18.344 -3.457 1 97.94 96 PHE A CA 1
ATOM 748 C C . PHE A 1 96 ? 13.484 -18.531 -2.705 1 97.94 96 PHE A C 1
ATOM 750 O O . PHE A 1 96 ? 13.789 -17.781 -1.778 1 97.94 96 PHE A O 1
ATOM 757 N N . ASP A 1 97 ? 14.219 -19.531 -3.068 1 97.44 97 ASP A N 1
ATOM 758 C CA . ASP A 1 97 ? 15.516 -19.766 -2.443 1 97.44 97 ASP A CA 1
ATOM 759 C C . ASP A 1 97 ? 16.609 -18.953 -3.143 1 97.44 97 ASP A C 1
ATOM 761 O O . ASP A 1 97 ? 16.328 -18.078 -3.949 1 97.44 97 ASP A O 1
ATOM 765 N N . ASP A 1 98 ? 17.859 -19.234 -2.832 1 97.31 98 ASP A N 1
ATOM 766 C CA . ASP A 1 98 ? 19 -18.453 -3.332 1 97.31 98 ASP A CA 1
ATOM 767 C C . ASP A 1 98 ? 19.234 -18.719 -4.816 1 97.31 98 ASP A C 1
ATOM 769 O O . ASP A 1 98 ? 19.906 -17.953 -5.488 1 97.31 98 ASP A O 1
ATOM 773 N N . ASN A 1 99 ? 18.703 -19.812 -5.289 1 97.31 99 ASN A N 1
ATOM 774 C CA . ASN A 1 99 ? 18.828 -20.125 -6.703 1 97.31 99 ASN A CA 1
ATOM 775 C C . ASN A 1 99 ? 17.625 -19.625 -7.504 1 97.31 99 ASN A C 1
ATOM 777 O O . ASN A 1 99 ? 17.469 -19.969 -8.672 1 97.31 99 ASN A O 1
ATOM 781 N N . LEU A 1 100 ? 16.688 -18.906 -6.867 1 98.12 100 LEU A N 1
ATOM 782 C CA . LEU A 1 100 ? 15.484 -18.312 -7.457 1 98.12 100 LEU A CA 1
ATOM 783 C C . LEU A 1 100 ? 14.523 -19.406 -7.922 1 98.12 100 LEU A C 1
ATOM 785 O O . LEU A 1 100 ? 13.891 -19.266 -8.977 1 98.12 100 LEU A O 1
ATOM 789 N N . GLU A 1 101 ? 14.594 -20.422 -7.145 1 98.25 101 GLU A N 1
ATOM 790 C CA . GLU A 1 101 ? 13.602 -21.469 -7.293 1 98.25 101 GLU A CA 1
ATOM 791 C C . GLU A 1 101 ? 12.539 -21.391 -6.199 1 98.25 101 GLU A C 1
ATOM 793 O O . GLU A 1 101 ? 12.859 -21.25 -5.02 1 98.25 101 GLU A O 1
ATOM 798 N N . ALA A 1 102 ? 11.297 -21.422 -6.688 1 98 102 ALA A N 1
ATOM 799 C CA . ALA A 1 102 ? 10.219 -21.438 -5.703 1 98 102 ALA A CA 1
ATOM 800 C C . ALA A 1 102 ? 10.344 -22.625 -4.754 1 98 102 ALA A C 1
ATOM 802 O O . ALA A 1 102 ? 10.711 -23.719 -5.172 1 98 102 ALA A O 1
ATOM 803 N N . LEU A 1 103 ? 9.969 -22.453 -3.498 1 96.25 103 LEU A N 1
ATOM 804 C CA . LEU A 1 103 ? 10.148 -23.484 -2.488 1 96.25 103 LEU A CA 1
ATOM 805 C C . LEU A 1 103 ? 9.281 -24.703 -2.809 1 96.25 103 LEU A C 1
ATOM 807 O O . LEU A 1 103 ? 9.641 -25.828 -2.459 1 96.25 103 LEU A O 1
ATOM 811 N N . ASP A 1 104 ? 8.234 -24.484 -3.512 1 94.25 104 ASP A N 1
ATOM 812 C CA . ASP A 1 104 ? 7.375 -25.609 -3.852 1 94.25 104 ASP A CA 1
ATOM 813 C C . ASP A 1 104 ? 7.848 -26.297 -5.133 1 94.25 104 ASP A C 1
ATOM 815 O O . ASP A 1 104 ? 7.223 -27.25 -5.602 1 94.25 104 ASP A O 1
ATOM 819 N N . GLY A 1 105 ? 8.836 -25.781 -5.805 1 95 105 GLY A N 1
ATOM 820 C CA . GLY A 1 105 ? 9.445 -26.375 -6.98 1 95 105 GLY A CA 1
ATOM 821 C C . GLY A 1 105 ? 8.68 -26.094 -8.258 1 95 105 GLY A C 1
ATOM 822 O O . GLY A 1 105 ? 8.977 -26.688 -9.305 1 95 105 GLY A O 1
ATOM 823 N N . SER A 1 106 ? 7.812 -25.125 -8.227 1 96 106 SER A N 1
ATOM 824 C CA . SER A 1 106 ? 6.891 -24.969 -9.344 1 96 106 SER A CA 1
ATOM 825 C C . SER A 1 106 ? 7.469 -24.031 -10.398 1 96 106 SER A C 1
ATOM 827 O O . SER A 1 106 ? 7 -24 -11.539 1 96 106 SER A O 1
ATOM 829 N N . LEU A 1 107 ? 8.469 -23.297 -9.992 1 98 107 LEU A N 1
ATOM 830 C CA . LEU A 1 107 ? 8.891 -22.219 -10.883 1 98 107 LEU A CA 1
ATOM 831 C C . LEU A 1 107 ? 10.32 -21.797 -10.57 1 98 107 LEU A C 1
ATOM 833 O O . LEU A 1 107 ? 10.688 -21.641 -9.398 1 98 107 LEU A O 1
ATOM 837 N N . LYS A 1 108 ? 11.125 -21.688 -11.523 1 98.56 108 LYS A N 1
ATOM 838 C CA . LYS A 1 108 ? 12.461 -21.109 -11.391 1 98.56 108 LYS A CA 1
ATOM 839 C C . LYS A 1 108 ? 12.594 -19.844 -12.219 1 98.56 108 LYS A C 1
ATOM 841 O O . LYS A 1 108 ? 12.148 -19.797 -13.375 1 98.56 108 LYS A O 1
ATOM 846 N N . LEU A 1 109 ? 13.18 -18.781 -11.641 1 98.44 109 LEU A N 1
ATOM 847 C CA . LEU A 1 109 ? 13.281 -17.484 -12.312 1 98.44 109 LEU A CA 1
ATOM 848 C C . LEU A 1 109 ? 14.648 -17.312 -12.953 1 98.44 109 LEU A C 1
ATOM 850 O O . LEU A 1 109 ? 15.672 -17.625 -12.344 1 98.44 109 LEU A O 1
ATOM 854 N N . ASN A 1 110 ? 14.664 -16.875 -14.133 1 96.12 110 ASN A N 1
ATOM 855 C CA . ASN A 1 110 ? 15.836 -16.375 -14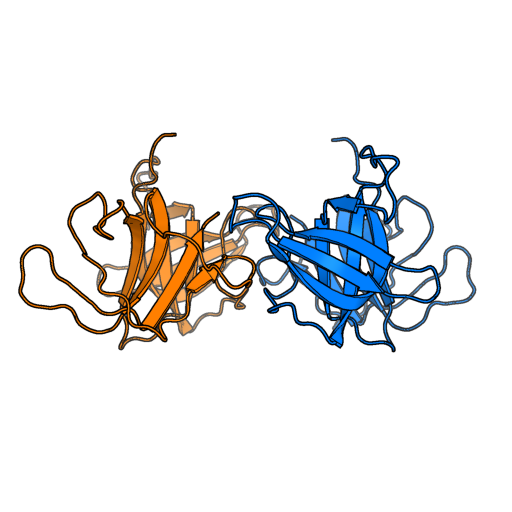.836 1 96.12 110 ASN A CA 1
ATOM 856 C C . ASN A 1 110 ? 15.75 -14.859 -15.039 1 96.12 110 ASN A C 1
ATOM 858 O O . ASN A 1 110 ? 15.086 -14.391 -15.961 1 96.12 110 ASN A O 1
ATOM 862 N N . LEU A 1 111 ? 16.484 -14.148 -14.211 1 94.56 111 LEU A N 1
ATOM 863 C CA . LEU A 1 111 ? 16.359 -12.695 -14.227 1 94.56 111 LEU A CA 1
ATOM 864 C C . LEU A 1 111 ? 17.172 -12.086 -15.359 1 94.56 111 LEU A C 1
ATOM 866 O O . LEU A 1 111 ? 18.297 -12.516 -15.625 1 94.56 111 LEU A O 1
ATOM 870 N N . GLU A 1 112 ? 16.531 -11.156 -16.031 1 92.44 112 GLU A N 1
ATOM 871 C CA . GLU A 1 112 ? 17.266 -10.312 -16.969 1 92.44 112 GLU A CA 1
ATOM 872 C C . GLU A 1 112 ? 17.672 -8.992 -16.312 1 92.44 112 GLU A C 1
ATOM 874 O O . GLU A 1 112 ? 17.125 -8.609 -15.273 1 92.44 112 GLU A O 1
ATOM 879 N N . ARG A 1 113 ? 18.625 -8.344 -16.953 1 88.94 113 ARG A N 1
ATOM 880 C CA . ARG A 1 113 ? 19.203 -7.113 -16.422 1 88.94 113 ARG A CA 1
ATOM 881 C C . ARG A 1 113 ? 18.125 -6.047 -16.234 1 88.94 113 ARG A C 1
ATOM 883 O O . ARG A 1 113 ? 18.219 -5.227 -15.312 1 88.94 113 ARG A O 1
ATOM 890 N N . TYR A 1 114 ? 17.062 -6.188 -17.047 1 91.81 114 TYR A N 1
ATOM 891 C CA . TYR A 1 114 ? 16.141 -5.062 -17.031 1 91.81 114 TYR A CA 1
ATOM 892 C C . TYR A 1 114 ? 14.797 -5.461 -16.406 1 91.81 114 TYR A C 1
ATOM 894 O O . TYR A 1 114 ? 13.828 -4.699 -16.469 1 91.81 114 TYR A O 1
ATOM 902 N N . THR A 1 115 ? 14.82 -6.625 -15.75 1 95.56 115 THR A N 1
ATOM 903 C CA . THR A 1 115 ? 13.586 -7.008 -15.07 1 95.56 115 THR A CA 1
ATOM 904 C C . THR A 1 115 ? 13.289 -6.051 -13.922 1 95.56 115 THR A C 1
ATOM 906 O O . THR A 1 115 ? 14.102 -5.887 -13.008 1 95.56 115 THR A O 1
ATOM 909 N N . PRO A 1 116 ? 12.227 -5.406 -14.008 1 97 116 PRO A N 1
ATOM 910 C CA . PRO A 1 116 ? 11.875 -4.523 -12.891 1 97 116 PRO A CA 1
ATOM 911 C C . PRO A 1 116 ? 11.586 -5.289 -11.602 1 97 116 PRO A C 1
ATOM 913 O O . PRO A 1 116 ? 10.781 -6.223 -11.609 1 97 116 PRO A O 1
ATOM 916 N N . VAL A 1 117 ? 12.273 -4.945 -10.555 1 97.81 117 VAL A N 1
ATOM 917 C CA . VAL A 1 117 ? 12.07 -5.488 -9.219 1 97.81 117 VAL A CA 1
ATOM 918 C C . VAL A 1 117 ? 11.766 -4.355 -8.242 1 97.81 117 VAL A C 1
ATOM 920 O O . VAL A 1 117 ? 12.586 -3.453 -8.055 1 97.81 117 VAL A O 1
ATOM 923 N N . VAL A 1 118 ? 10.562 -4.398 -7.625 1 97.81 118 VAL A N 1
ATOM 924 C CA . VAL A 1 118 ? 10.164 -3.332 -6.715 1 97.81 118 VAL A CA 1
ATOM 925 C C . VAL A 1 118 ? 9.586 -3.932 -5.438 1 97.81 118 VAL A C 1
ATOM 927 O O . VAL A 1 118 ? 9.078 -5.059 -5.445 1 97.81 118 VAL A O 1
ATOM 930 N N . THR A 1 119 ? 9.695 -3.232 -4.32 1 98 119 THR A N 1
ATOM 931 C CA . THR A 1 119 ? 9.008 -3.623 -3.096 1 98 119 THR A CA 1
ATOM 932 C C . THR A 1 119 ? 7.516 -3.33 -3.197 1 98 119 THR A C 1
ATOM 934 O O . THR A 1 119 ? 7.078 -2.607 -4.094 1 98 119 THR A O 1
ATOM 937 N N . SER A 1 120 ? 6.762 -3.863 -2.27 1 97.69 120 SER A N 1
ATOM 938 C CA . SER A 1 120 ? 5.312 -3.695 -2.289 1 97.69 120 SER A CA 1
ATOM 939 C C . SER A 1 120 ? 4.918 -2.242 -2.041 1 97.69 120 SER A C 1
ATOM 941 O O . SER A 1 120 ? 3.797 -1.837 -2.35 1 97.69 120 SER A O 1
ATOM 943 N N . ASN A 1 121 ? 5.844 -1.426 -1.498 1 97.44 121 ASN A N 1
ATOM 944 C CA . ASN A 1 121 ? 5.512 -0.017 -1.308 1 97.44 121 ASN A CA 1
ATOM 945 C C . ASN A 1 121 ? 6.031 0.841 -2.457 1 97.44 121 ASN A C 1
ATOM 947 O O . ASN A 1 121 ? 6.066 2.068 -2.354 1 97.44 121 ASN A O 1
ATOM 951 N N . GLY A 1 122 ? 6.594 0.217 -3.5 1 97 122 GLY A N 1
ATOM 952 C CA . GLY A 1 122 ? 6.828 0.909 -4.758 1 97 122 GLY A CA 1
ATOM 953 C C . GLY A 1 122 ? 8.273 1.33 -4.945 1 97 122 GLY A C 1
ATOM 954 O O . GLY A 1 122 ? 8.594 2.066 -5.879 1 97 122 GLY A O 1
ATOM 955 N N . GLN A 1 123 ? 9.203 0.881 -4.074 1 97.75 123 GLN A N 1
ATOM 956 C CA . GLN A 1 123 ? 10.594 1.308 -4.18 1 97.75 123 GLN A CA 1
ATOM 957 C C . GLN A 1 123 ? 11.445 0.253 -4.887 1 97.75 123 GLN A C 1
ATOM 959 O O . GLN A 1 123 ? 11.141 -0.94 -4.816 1 97.75 123 GLN A O 1
ATOM 964 N N . PRO A 1 124 ? 12.484 0.69 -5.566 1 95.88 124 PRO A N 1
ATOM 965 C CA . PRO A 1 124 ? 13.375 -0.285 -6.211 1 95.88 124 PRO A CA 1
ATOM 966 C C . PRO A 1 124 ? 14.047 -1.217 -5.207 1 95.88 124 PRO A C 1
ATOM 968 O O . PRO A 1 124 ? 14.406 -0.791 -4.105 1 95.88 124 PRO A O 1
ATOM 971 N N . PHE A 1 125 ? 14.141 -2.393 -5.547 1 96.44 125 PHE A N 1
ATOM 972 C CA . PHE A 1 125 ? 14.836 -3.41 -4.766 1 96.44 125 PHE A CA 1
ATOM 973 C C . PHE A 1 125 ? 16.078 -3.895 -5.492 1 96.44 125 PHE A C 1
ATOM 975 O O . PHE A 1 125 ? 15.992 -4.438 -6.598 1 96.44 125 PHE A O 1
ATOM 982 N N . GLU A 1 126 ? 17.219 -3.814 -4.859 1 92.62 126 GLU A N 1
ATOM 983 C CA . GLU A 1 126 ? 18.453 -4.074 -5.586 1 92.62 126 GLU A CA 1
ATOM 984 C C . GLU A 1 126 ? 19.266 -5.18 -4.914 1 92.62 126 GLU A C 1
ATOM 986 O O . GLU A 1 126 ? 20.438 -5.383 -5.242 1 92.62 126 GLU A O 1
ATOM 991 N N . CYS A 1 127 ? 18.672 -5.906 -3.992 1 94.12 127 CYS A N 1
ATOM 992 C CA . CYS A 1 127 ? 19.375 -6.969 -3.275 1 94.12 127 CYS A CA 1
ATOM 993 C C . CYS A 1 127 ? 19.016 -8.336 -3.84 1 94.12 127 CYS A C 1
ATOM 995 O O . CYS A 1 127 ? 18.297 -8.438 -4.84 1 94.12 127 CYS A O 1
ATOM 997 N N . SER A 1 128 ? 19.625 -9.344 -3.166 1 94.38 128 SER A N 1
ATOM 998 C CA . SER A 1 128 ? 19.281 -10.711 -3.549 1 94.38 128 SER A CA 1
ATOM 999 C C . SER A 1 128 ? 17.828 -11.031 -3.238 1 94.38 128 SER A C 1
ATOM 1001 O O . SER A 1 128 ? 17.297 -10.609 -2.207 1 94.38 128 SER A O 1
ATOM 1003 N N . LEU A 1 129 ? 17.266 -11.781 -4.148 1 96.81 129 LEU A N 1
ATOM 1004 C CA . LEU A 1 129 ? 15.859 -12.141 -4.012 1 96.81 129 LEU A CA 1
ATOM 1005 C C . LEU A 1 129 ? 15.711 -13.453 -3.24 1 96.81 129 LEU A C 1
ATOM 1007 O O . LEU A 1 129 ? 14.586 -13.867 -2.93 1 96.81 129 LEU A O 1
ATOM 1011 N N . GLY A 1 130 ? 16.891 -14.07 -2.939 1 95.94 130 GLY A N 1
ATOM 1012 C CA . GLY A 1 130 ? 16.844 -15.312 -2.189 1 95.94 130 GLY A CA 1
ATOM 1013 C C . GLY A 1 130 ? 16.203 -15.164 -0.823 1 95.94 130 GLY A C 1
ATOM 1014 O O . GLY A 1 130 ? 16.484 -14.211 -0.099 1 95.94 130 GLY A O 1
ATOM 1015 N N . GLY A 1 131 ? 15.32 -16.125 -0.515 1 94.94 131 GLY A N 1
ATOM 1016 C CA . GLY A 1 131 ? 14.672 -16.141 0.787 1 94.94 131 GLY A CA 1
ATOM 1017 C C . GLY A 1 131 ? 13.5 -15.172 0.877 1 94.94 131 GLY A C 1
ATOM 1018 O O . GLY A 1 131 ? 12.906 -15 1.946 1 94.94 131 GLY A O 1
ATOM 1019 N N . LYS A 1 132 ? 13.156 -14.555 -0.186 1 96.69 132 LYS A N 1
ATOM 1020 C CA . LYS A 1 132 ? 12.109 -13.531 -0.157 1 96.69 132 LYS A CA 1
ATOM 1021 C C . LYS A 1 132 ? 10.781 -14.086 -0.658 1 96.69 132 LYS A C 1
ATOM 1023 O O . LYS A 1 132 ? 10.758 -15.062 -1.416 1 96.69 132 LYS A O 1
ATOM 1028 N N . LEU A 1 133 ? 9.703 -13.555 -0.143 1 98.06 133 LEU A N 1
ATOM 1029 C CA . LEU A 1 133 ? 8.375 -13.727 -0.729 1 98.06 133 LEU A CA 1
ATOM 1030 C C . LEU A 1 133 ? 8.18 -12.797 -1.918 1 98.06 133 LEU A C 1
ATOM 1032 O O . LEU A 1 133 ? 8.312 -11.578 -1.782 1 98.06 133 LEU A O 1
ATOM 1036 N N . LEU A 1 134 ? 7.879 -13.375 -3.061 1 98.62 134 LEU A N 1
ATOM 1037 C CA . LEU A 1 134 ? 7.812 -12.594 -4.293 1 98.62 134 LEU A CA 1
ATOM 1038 C C . LEU A 1 134 ? 6.457 -12.758 -4.965 1 98.62 134 LEU A C 1
ATOM 1040 O O . LEU A 1 134 ? 5.855 -13.836 -4.914 1 98.62 134 LEU A O 1
ATOM 1044 N N . ILE A 1 135 ? 5.969 -11.727 -5.527 1 98.81 135 ILE A N 1
ATOM 1045 C CA . ILE A 1 135 ? 4.949 -11.781 -6.566 1 98.81 135 ILE A CA 1
ATOM 1046 C C . ILE A 1 135 ? 5.602 -11.648 -7.941 1 98.81 135 ILE A C 1
ATOM 1048 O O . ILE A 1 135 ? 6.316 -10.672 -8.195 1 98.81 135 ILE A O 1
ATOM 1052 N N . VAL A 1 136 ? 5.379 -12.617 -8.797 1 98.62 136 VAL A N 1
ATOM 1053 C CA . VAL A 1 136 ? 6.082 -12.695 -10.07 1 98.62 136 VAL A CA 1
ATOM 1054 C C . VAL A 1 136 ? 5.074 -12.664 -11.219 1 98.62 136 VAL A C 1
ATOM 1056 O O . VAL A 1 136 ? 4.117 -13.438 -11.227 1 98.62 136 VAL A O 1
ATOM 1059 N N . TYR A 1 137 ? 5.254 -11.75 -12.164 1 98.12 137 TYR A N 1
ATOM 1060 C CA . TYR A 1 137 ? 4.488 -11.688 -13.398 1 98.12 137 TYR A CA 1
ATOM 1061 C C . TYR A 1 137 ? 5.281 -12.281 -14.562 1 98.12 137 TYR A C 1
ATOM 1063 O O . TYR A 1 137 ? 6.422 -11.883 -14.805 1 98.12 137 TYR A O 1
ATOM 1071 N N . TYR A 1 138 ? 4.641 -13.227 -15.242 1 97.75 138 TYR A N 1
ATOM 1072 C CA . TYR A 1 138 ? 5.348 -13.812 -16.375 1 97.75 138 TYR A CA 1
ATOM 1073 C C . TYR A 1 138 ? 4.367 -14.336 -17.422 1 97.75 138 TYR A C 1
ATOM 1075 O O . TYR A 1 138 ? 3.182 -14.516 -17.125 1 97.75 138 TYR A O 1
ATOM 1083 N N . SER A 1 139 ? 4.82 -14.633 -18.609 1 96.38 139 SER A N 1
ATOM 1084 C CA . SER A 1 139 ? 3.938 -15.031 -19.703 1 96.38 139 SER A CA 1
ATOM 1085 C C . SER A 1 139 ? 4.18 -16.484 -20.109 1 96.38 139 SER A C 1
ATOM 1087 O O . SER A 1 139 ? 3.238 -17.203 -20.422 1 96.38 139 SER A O 1
ATOM 1089 N N . THR A 1 140 ? 5.453 -16.969 -20.125 1 96.25 140 THR A N 1
ATOM 1090 C CA . THR A 1 140 ? 5.762 -18.297 -20.609 1 96.25 140 THR A CA 1
ATOM 1091 C C . THR A 1 140 ? 6.816 -18.969 -19.734 1 96.25 140 THR A C 1
ATOM 1093 O O . THR A 1 140 ? 7.539 -18.297 -19 1 96.25 140 THR A O 1
ATOM 1096 N N . THR A 1 141 ? 6.727 -20.203 -19.719 1 96.88 141 THR A N 1
ATOM 1097 C CA . THR A 1 141 ? 7.73 -21.016 -19.031 1 96.88 141 THR A CA 1
ATOM 1098 C C . THR A 1 141 ? 8.352 -22.031 -19.984 1 96.88 141 THR A C 1
ATOM 1100 O O . THR A 1 141 ? 7.762 -22.359 -21.016 1 96.88 141 THR A O 1
ATOM 1103 N N . THR A 1 142 ? 9.531 -22.344 -19.688 1 96.56 142 THR A N 1
ATOM 1104 C CA . THR A 1 142 ? 10.148 -23.469 -20.391 1 96.56 142 THR A CA 1
ATOM 1105 C C . THR A 1 142 ? 9.469 -24.781 -20.016 1 96.56 142 THR A C 1
ATOM 1107 O O . THR A 1 142 ? 8.688 -24.828 -19.062 1 96.56 142 THR A O 1
ATOM 1110 N N . ARG A 1 143 ? 9.805 -25.875 -20.906 1 93.75 143 ARG A N 1
ATOM 1111 C CA . ARG A 1 143 ? 9.266 -27.203 -20.641 1 93.75 143 ARG A CA 1
ATOM 1112 C C . ARG A 1 143 ? 10.242 -28.031 -19.812 1 93.75 143 ARG A C 1
ATOM 1114 O O . ARG A 1 143 ? 10.219 -29.266 -19.859 1 93.75 143 ARG A O 1
ATOM 1121 N N . SER A 1 144 ? 11.031 -27.359 -19.016 1 92 144 SER A N 1
ATOM 1122 C CA . SER A 1 144 ? 11.984 -28 -18.109 1 92 144 SER A CA 1
ATOM 1123 C C . SER A 1 144 ? 11.352 -28.281 -16.75 1 92 144 SER A C 1
ATOM 1125 O O . SER A 1 144 ? 10.195 -27.922 -16.516 1 92 144 SER A O 1
ATOM 1127 N N . ILE A 1 145 ? 12.125 -29.109 -15.969 1 92.44 145 ILE A N 1
ATOM 1128 C CA . ILE A 1 145 ? 11.695 -29.391 -14.609 1 92.44 145 ILE A CA 1
ATOM 1129 C C . ILE A 1 145 ? 12.75 -28.906 -13.617 1 92.44 145 ILE A C 1
ATOM 1131 O O . ILE A 1 145 ? 13.859 -29.438 -13.555 1 92.44 145 ILE A O 1
ATOM 1135 N N . PRO A 1 146 ? 12.562 -27.844 -12.828 1 96.25 146 PRO A N 1
ATOM 1136 C CA . PRO A 1 146 ? 11.297 -27.109 -12.859 1 96.25 146 PRO A CA 1
ATOM 1137 C C . PRO A 1 146 ? 11.172 -26.203 -14.078 1 96.25 146 PRO A C 1
ATOM 1139 O O . PRO A 1 146 ? 12.172 -25.875 -14.711 1 96.25 146 PRO A O 1
ATOM 1142 N N . PRO A 1 147 ? 9.883 -25.812 -14.32 1 97.81 147 PRO A N 1
ATOM 1143 C CA . PRO A 1 147 ? 9.711 -24.797 -15.367 1 97.81 147 PRO A CA 1
ATOM 1144 C C . PRO A 1 147 ? 10.445 -23.5 -15.062 1 97.81 147 PRO A C 1
ATOM 1146 O O . PRO A 1 147 ? 10.523 -23.078 -13.906 1 97.81 147 PRO A O 1
ATOM 1149 N N . GLN A 1 148 ? 10.992 -22.938 -16.047 1 98.25 148 GLN A N 1
ATOM 1150 C CA . GLN A 1 148 ? 11.727 -21.688 -15.891 1 98.25 148 GLN A CA 1
ATOM 1151 C C . GLN A 1 148 ? 11.07 -20.562 -16.688 1 98.25 148 GLN A C 1
ATOM 1153 O O . GLN A 1 148 ? 10.477 -20.797 -17.734 1 98.25 148 GLN A O 1
ATOM 1158 N N . THR A 1 149 ? 11.172 -19.359 -16.156 1 97.94 149 THR A N 1
ATOM 1159 C CA . THR A 1 149 ? 10.617 -18.203 -16.859 1 97.94 149 THR A CA 1
ATOM 1160 C C . THR A 1 149 ? 11.5 -16.969 -16.656 1 97.94 149 THR A C 1
ATOM 1162 O O . THR A 1 149 ? 12.32 -16.938 -15.734 1 97.94 149 THR A O 1
ATOM 1165 N N . THR A 1 150 ? 11.414 -16.016 -17.5 1 97.38 150 THR A N 1
ATOM 1166 C CA . THR A 1 150 ? 11.891 -14.648 -17.297 1 97.38 150 THR A CA 1
ATOM 1167 C C . THR A 1 150 ? 10.742 -13.719 -16.938 1 97.38 150 THR A C 1
ATOM 1169 O O . THR A 1 150 ? 9.891 -13.406 -17.781 1 97.38 150 THR A O 1
ATOM 1172 N N . PRO A 1 151 ? 10.719 -13.352 -15.734 1 98 151 PRO A N 1
ATOM 1173 C CA . PRO A 1 151 ? 9.578 -12.531 -15.312 1 98 151 PRO A CA 1
ATOM 1174 C C . PRO A 1 151 ? 9.547 -11.172 -16 1 98 151 PRO A C 1
ATOM 1176 O O . PRO A 1 151 ? 10.594 -10.594 -16.297 1 98 151 PRO A O 1
ATOM 1179 N N . ARG A 1 152 ? 8.383 -10.648 -16.25 1 97.06 152 ARG A N 1
ATOM 1180 C CA . ARG A 1 152 ? 8.211 -9.273 -16.688 1 97.06 152 ARG A CA 1
ATOM 1181 C C . ARG A 1 152 ? 8.445 -8.289 -15.547 1 97.06 152 ARG A C 1
ATOM 1183 O O . ARG A 1 152 ? 9 -7.211 -15.75 1 97.06 152 ARG A O 1
ATOM 1190 N N . LYS A 1 153 ? 7.984 -8.766 -14.375 1 97.5 153 LYS A N 1
ATOM 1191 C CA . LYS A 1 153 ? 8.047 -7.906 -13.195 1 97.5 153 LYS A CA 1
ATOM 1192 C C . LYS A 1 153 ? 8.031 -8.734 -11.914 1 97.5 153 LYS A C 1
ATOM 1194 O O . LYS A 1 153 ? 7.414 -9.805 -11.867 1 97.5 153 LYS A O 1
ATOM 1199 N N . ILE A 1 154 ? 8.742 -8.188 -10.945 1 98.62 154 ILE A N 1
ATOM 1200 C CA . ILE A 1 154 ? 8.758 -8.844 -9.648 1 98.62 154 ILE A CA 1
ATOM 1201 C C . ILE A 1 154 ? 8.43 -7.832 -8.555 1 98.62 154 ILE A C 1
ATOM 1203 O O . ILE A 1 154 ? 8.938 -6.711 -8.562 1 98.62 154 ILE A O 1
ATOM 1207 N N . ILE A 1 155 ? 7.555 -8.156 -7.652 1 98.75 155 ILE A N 1
ATOM 1208 C CA . ILE A 1 155 ? 7.293 -7.395 -6.438 1 98.75 155 ILE A CA 1
ATOM 1209 C C . ILE A 1 155 ? 7.809 -8.164 -5.223 1 98.75 155 ILE A C 1
ATOM 1211 O O . ILE A 1 155 ? 7.461 -9.328 -5.02 1 98.75 155 ILE A O 1
ATOM 1215 N N . VAL A 1 156 ? 8.664 -7.547 -4.477 1 98.5 156 VAL A N 1
ATOM 1216 C CA . VAL A 1 156 ? 9.234 -8.141 -3.271 1 98.5 156 VAL A CA 1
ATOM 1217 C C . VAL A 1 156 ? 8.383 -7.773 -2.059 1 98.5 156 VAL A C 1
ATOM 1219 O O . VAL A 1 156 ? 8.094 -6.594 -1.828 1 98.5 156 VAL A O 1
ATOM 1222 N N . ILE A 1 157 ? 7.949 -8.781 -1.326 1 97.81 157 ILE A N 1
ATOM 1223 C CA . ILE A 1 157 ? 7.223 -8.547 -0.083 1 97.81 157 ILE A CA 1
ATOM 1224 C C . ILE A 1 157 ? 8.195 -8.539 1.092 1 97.81 157 ILE A C 1
ATOM 1226 O O . ILE A 1 157 ? 8.766 -9.578 1.438 1 97.81 157 ILE A O 1
ATOM 1230 N N . CYS A 1 158 ? 8.367 -7.352 1.61 1 94.44 158 CYS A N 1
ATOM 1231 C CA . CYS A 1 158 ? 9.312 -7.184 2.707 1 94.44 158 CYS A CA 1
ATOM 1232 C C . CYS A 1 158 ? 8.641 -7.418 4.051 1 94.44 158 CYS A C 1
ATOM 1234 O O . CYS A 1 158 ? 7.465 -7.09 4.227 1 94.44 158 CYS A O 1
ATOM 1236 N N . MET B 1 1 ? -5.414 2.1 22.438 1 44.31 1 MET B N 1
ATOM 1237 C CA . MET B 1 1 ? -4.227 1.94 21.609 1 44.31 1 MET B CA 1
ATOM 1238 C C . MET B 1 1 ? -3.449 3.25 21.516 1 44.31 1 MET B C 1
ATOM 1240 O O . MET B 1 1 ? -4.043 4.324 21.422 1 44.31 1 MET B O 1
ATOM 1244 N N . PRO B 1 2 ? -2.35 3.365 22.109 1 58.16 2 PRO B N 1
ATOM 1245 C CA . PRO B 1 2 ? -1.752 4.703 22.125 1 58.16 2 PRO B CA 1
ATOM 1246 C C . PRO B 1 2 ? -1.79 5.383 20.766 1 58.16 2 PRO B C 1
ATOM 1248 O O . PRO B 1 2 ? -1.639 4.719 19.734 1 58.16 2 PRO B O 1
ATOM 1251 N N . SER B 1 3 ? -2.523 6.504 20.562 1 82.75 3 SER B N 1
ATOM 1252 C CA . SER B 1 3 ? -2.742 7.293 19.359 1 82.75 3 SER B CA 1
ATOM 1253 C C . SER B 1 3 ? -1.44 7.91 18.859 1 82.75 3 SER B C 1
ATOM 1255 O O . SER B 1 3 ? -0.636 8.406 19.656 1 82.75 3 SER B O 1
ATOM 1257 N N . MET B 1 4 ? -1.031 7.535 17.547 1 92.25 4 MET B N 1
ATOM 1258 C CA . MET B 1 4 ? 0.112 8.18 16.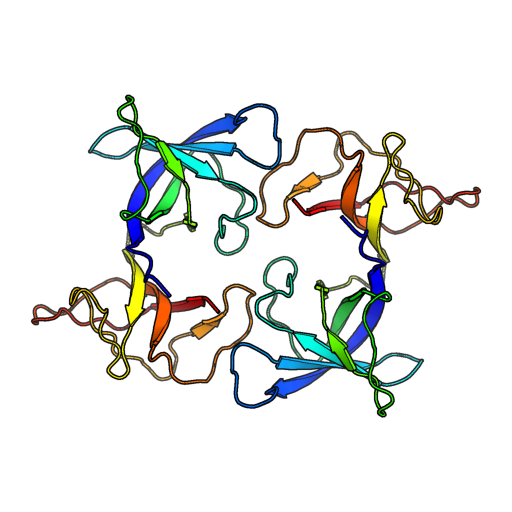906 1 92.25 4 MET B CA 1
ATOM 1259 C C . MET B 1 4 ? -0.053 9.695 16.891 1 92.25 4 MET B C 1
ATOM 1261 O O . MET B 1 4 ? -1.166 10.203 16.75 1 92.25 4 MET B O 1
ATOM 1265 N N . ASN B 1 5 ? 1.005 10.383 17.281 1 96.19 5 ASN B N 1
ATOM 1266 C CA . ASN B 1 5 ? 1.104 11.82 17.062 1 96.19 5 ASN B CA 1
ATOM 1267 C C . ASN B 1 5 ? 1.906 12.133 15.797 1 96.19 5 ASN B C 1
ATOM 1269 O O . ASN B 1 5 ? 3.123 12.312 15.859 1 96.19 5 ASN B O 1
ATOM 1273 N N . LEU B 1 6 ? 1.206 12.25 14.68 1 97.94 6 LEU B N 1
ATOM 1274 C CA . LEU B 1 6 ? 1.851 12.344 13.375 1 97.94 6 LEU B CA 1
ATOM 1275 C C . LEU B 1 6 ? 2.207 13.789 13.055 1 97.94 6 LEU B C 1
ATOM 1277 O O . LEU B 1 6 ? 1.343 14.672 13.086 1 97.94 6 LEU B O 1
ATOM 1281 N N . VAL B 1 7 ? 3.402 13.992 12.711 1 97.19 7 VAL B N 1
ATOM 1282 C CA . VAL B 1 7 ? 3.908 15.32 12.367 1 97.19 7 VAL B CA 1
ATOM 1283 C C . VAL B 1 7 ? 4.496 15.305 10.961 1 97.19 7 VAL B C 1
ATOM 1285 O O . VAL B 1 7 ? 5.297 14.422 10.625 1 97.19 7 VAL B O 1
ATOM 1288 N N . PRO B 1 8 ? 4.117 16.188 10.094 1 97.88 8 PRO B N 1
ATOM 1289 C CA . PRO B 1 8 ? 4.621 16.234 8.719 1 97.88 8 PRO B CA 1
ATOM 1290 C C . PRO B 1 8 ? 5.938 16.984 8.594 1 97.88 8 PRO B C 1
ATOM 1292 O O . PRO B 1 8 ? 6.18 17.938 9.336 1 97.88 8 PRO B O 1
ATOM 1295 N N . ILE B 1 9 ? 6.793 16.578 7.754 1 97.94 9 ILE B N 1
ATOM 1296 C CA . ILE B 1 9 ? 7.902 17.328 7.18 1 97.94 9 ILE B CA 1
ATOM 1297 C C . ILE B 1 9 ? 7.758 17.375 5.66 1 97.94 9 ILE B C 1
ATOM 1299 O O . ILE B 1 9 ? 7.645 16.328 5.008 1 97.94 9 ILE B O 1
ATOM 1303 N N . THR B 1 10 ? 7.617 18.578 5.164 1 98.31 10 THR B N 1
ATOM 1304 C CA . THR B 1 10 ? 7.453 18.75 3.727 1 98.31 10 THR B CA 1
ATOM 1305 C C . THR B 1 10 ? 8.719 19.328 3.102 1 98.31 10 THR B C 1
ATOM 1307 O O . THR B 1 10 ? 9.43 20.109 3.736 1 98.31 10 THR B O 1
ATOM 1310 N N . GLY B 1 11 ? 8.977 18.891 1.902 1 98.38 11 GLY B N 1
ATOM 1311 C CA . GLY B 1 11 ? 10.148 19.375 1.189 1 98.38 11 GLY B CA 1
ATOM 1312 C C . GLY B 1 11 ? 10.445 18.594 -0.069 1 98.38 11 GLY B C 1
ATOM 1313 O O . GLY B 1 11 ? 9.57 17.922 -0.615 1 98.38 11 GLY B O 1
ATOM 1314 N N . VAL B 1 12 ? 11.656 18.781 -0.551 1 98.69 12 VAL B N 1
ATOM 1315 C CA . VAL B 1 12 ? 12.094 18.141 -1.786 1 98.69 12 VAL B CA 1
ATOM 1316 C C . VAL B 1 12 ? 13.078 17.016 -1.467 1 98.69 12 VAL B C 1
ATOM 1318 O O . VAL B 1 12 ? 14 17.203 -0.665 1 98.69 12 VAL B O 1
ATOM 1321 N N . ILE B 1 13 ? 12.844 15.844 -2.033 1 98.88 13 ILE B N 1
ATOM 1322 C CA . ILE B 1 13 ? 13.789 14.75 -1.839 1 98.88 13 ILE B CA 1
ATOM 1323 C C . ILE B 1 13 ? 15.141 15.125 -2.445 1 98.88 13 ILE B C 1
ATOM 1325 O O . ILE B 1 13 ? 15.234 15.406 -3.643 1 98.88 13 ILE B O 1
ATOM 1329 N N . GLN B 1 14 ? 16.109 15.141 -1.668 1 98.69 14 GLN B N 1
ATOM 1330 C CA . GLN B 1 14 ? 17.453 15.438 -2.131 1 98.69 14 GLN B CA 1
ATOM 1331 C C . GLN B 1 14 ? 18.172 14.172 -2.594 1 98.69 14 GLN B C 1
ATOM 1333 O O . GLN B 1 14 ? 18.844 14.172 -3.619 1 98.69 14 GLN B O 1
ATOM 1338 N N . ASP B 1 15 ? 18.047 13.156 -1.751 1 98.19 15 ASP B N 1
ATOM 1339 C CA . ASP B 1 15 ? 18.766 11.914 -2.025 1 98.19 15 ASP B CA 1
ATOM 1340 C C . ASP B 1 15 ? 18.031 10.719 -1.429 1 98.19 15 ASP B C 1
ATOM 1342 O O . ASP B 1 15 ? 17.266 10.859 -0.474 1 98.19 15 ASP B O 1
ATOM 1346 N N . ILE B 1 16 ? 18.25 9.617 -2.076 1 98.06 16 ILE B N 1
ATOM 1347 C CA . ILE B 1 16 ? 17.781 8.336 -1.571 1 98.06 16 ILE B CA 1
ATOM 1348 C C . ILE B 1 16 ? 18.922 7.332 -1.556 1 98.06 16 ILE B C 1
ATOM 1350 O O . ILE B 1 16 ? 19.562 7.086 -2.586 1 98.06 16 ILE B O 1
ATOM 1354 N N . THR B 1 17 ? 19.172 6.77 -0.429 1 96.38 17 THR B N 1
ATOM 1355 C CA . THR B 1 17 ? 20.297 5.855 -0.296 1 96.38 17 THR B CA 1
ATOM 1356 C C . THR B 1 17 ? 19.891 4.586 0.445 1 96.38 17 THR B C 1
ATOM 1358 O O . THR B 1 17 ? 18.812 4.543 1.054 1 96.38 17 THR B O 1
ATOM 1361 N N . ALA B 1 18 ? 20.688 3.611 0.323 1 94.12 18 ALA B N 1
ATOM 1362 C CA . ALA B 1 18 ? 20.469 2.391 1.092 1 94.12 18 ALA B CA 1
ATOM 1363 C C . ALA B 1 18 ? 20.562 2.662 2.592 1 94.12 18 ALA B C 1
ATOM 1365 O O . ALA B 1 18 ? 21.266 3.582 3.021 1 94.12 18 ALA B O 1
ATOM 1366 N N . PHE B 1 19 ? 19.766 1.978 3.297 1 93.75 19 PHE B N 1
ATOM 1367 C CA . PHE B 1 19 ? 19.859 2.037 4.75 1 93.75 19 PHE B CA 1
ATOM 1368 C C . PHE B 1 19 ? 20.297 0.699 5.324 1 93.75 19 PHE B C 1
ATOM 1370 O O . PHE B 1 19 ? 19.562 -0.282 5.281 1 93.75 19 PHE B O 1
ATOM 1377 N N . GLY B 1 20 ? 21.469 0.703 5.828 1 88.75 20 GLY B N 1
ATOM 1378 C CA . GLY B 1 20 ? 22.031 -0.555 6.285 1 88.75 20 GLY B CA 1
ATOM 1379 C C . GLY B 1 20 ? 22.188 -1.577 5.172 1 88.75 20 GLY B C 1
ATOM 1380 O O . GLY B 1 20 ? 22.516 -1.225 4.039 1 88.75 20 GLY B O 1
ATOM 1381 N N . ASP B 1 21 ? 22.031 -2.902 5.547 1 86.62 21 ASP B N 1
ATOM 1382 C CA . ASP B 1 21 ? 22.188 -4.004 4.602 1 86.62 21 ASP B CA 1
ATOM 1383 C C . ASP B 1 21 ? 20.828 -4.516 4.129 1 86.62 21 ASP B C 1
ATOM 1385 O O . ASP B 1 21 ? 20.75 -5.477 3.361 1 86.62 21 ASP B O 1
ATOM 1389 N N . ASP B 1 22 ? 19.844 -3.863 4.523 1 87.44 22 ASP B N 1
ATOM 1390 C CA . ASP B 1 22 ? 18.484 -4.305 4.219 1 87.44 22 ASP B CA 1
ATOM 1391 C C . ASP B 1 22 ? 17.906 -3.523 3.043 1 87.44 22 ASP B C 1
ATOM 1393 O O . ASP B 1 22 ? 17.688 -2.312 3.137 1 87.44 22 ASP B O 1
ATOM 1397 N N . CYS B 1 23 ? 17.594 -4.184 1.938 1 92.62 23 CYS B N 1
ATOM 1398 C CA . CYS B 1 23 ? 17.094 -3.521 0.733 1 92.62 23 CYS B CA 1
ATOM 1399 C C . CYS B 1 23 ? 15.602 -3.236 0.838 1 92.62 23 CYS B C 1
ATOM 1401 O O . CYS B 1 23 ? 15.016 -2.664 -0.079 1 92.62 23 CYS B O 1
ATOM 1403 N N . CYS B 1 24 ? 15.07 -3.584 2.023 1 96.12 24 CYS B N 1
ATOM 1404 C CA . CYS B 1 24 ? 13.68 -3.229 2.291 1 96.12 24 CYS B CA 1
ATOM 1405 C C . CYS B 1 24 ? 13.586 -1.864 2.965 1 96.12 24 CYS B C 1
ATOM 1407 O O . CYS B 1 24 ? 12.484 -1.363 3.211 1 96.12 24 CYS B O 1
ATOM 1409 N N . GLN B 1 25 ? 14.742 -1.311 3.264 1 96.56 25 GLN B N 1
ATOM 1410 C CA . GLN B 1 25 ? 14.766 0.014 3.875 1 96.56 25 GLN B CA 1
ATOM 1411 C C . GLN B 1 25 ? 15.656 0.97 3.088 1 96.56 25 GLN B C 1
ATOM 1413 O O . GLN B 1 25 ? 16.719 0.576 2.598 1 96.56 25 GLN B O 1
ATOM 1418 N N . ARG B 1 26 ? 15.156 2.188 2.975 1 97.25 26 ARG B N 1
ATOM 1419 C CA . ARG B 1 26 ? 15.914 3.266 2.35 1 97.25 26 ARG B CA 1
ATOM 1420 C C . ARG B 1 26 ? 15.898 4.52 3.223 1 97.25 26 ARG B C 1
ATOM 1422 O O . ARG B 1 26 ? 14.977 4.727 4.008 1 97.25 26 ARG B O 1
ATOM 1429 N N . GLN B 1 27 ? 16.969 5.238 3.055 1 97.31 27 GLN B N 1
ATOM 1430 C CA . GLN B 1 27 ? 17 6.555 3.678 1 97.31 27 GLN B CA 1
ATOM 1431 C C . GLN B 1 27 ? 16.688 7.652 2.666 1 97.31 27 GLN B C 1
ATOM 1433 O O . GLN B 1 27 ? 17.328 7.754 1.626 1 97.31 27 GLN B O 1
ATOM 1438 N N . VAL B 1 28 ? 15.734 8.406 2.971 1 98.62 28 VAL B N 1
ATOM 1439 C CA . VAL B 1 28 ? 15.305 9.516 2.123 1 98.62 28 VAL B CA 1
ATOM 1440 C C . VAL B 1 28 ? 15.641 10.844 2.797 1 98.62 28 VAL B C 1
ATOM 1442 O O . VAL B 1 28 ? 15.148 11.133 3.889 1 98.62 28 VAL B O 1
ATOM 1445 N N . SER B 1 29 ? 16.422 11.602 2.121 1 98.62 29 SER B N 1
ATOM 1446 C CA . SER B 1 29 ? 16.766 12.93 2.623 1 98.62 29 SER B CA 1
ATOM 1447 C C . SER B 1 29 ? 15.859 14 2.039 1 98.62 29 SER B C 1
ATOM 1449 O O . SER B 1 29 ? 15.797 14.18 0.819 1 98.62 29 SER B O 1
ATOM 1451 N N . ILE B 1 30 ? 15.188 14.648 2.928 1 98.75 30 ILE B N 1
ATOM 1452 C CA . ILE B 1 30 ? 14.258 15.695 2.516 1 98.75 30 ILE B CA 1
ATOM 1453 C C . ILE B 1 30 ? 14.805 17.062 2.918 1 98.75 30 ILE B C 1
ATOM 1455 O O . ILE B 1 30 ? 15.18 17.266 4.074 1 98.75 30 ILE B O 1
ATOM 1459 N N . ARG B 1 31 ? 14.797 17.953 1.949 1 98.62 31 ARG B N 1
ATOM 1460 C CA . ARG B 1 31 ? 15.305 19.312 2.197 1 98.62 31 ARG B CA 1
ATOM 1461 C C . ARG B 1 31 ? 14.18 20.328 2.154 1 98.62 31 ARG B C 1
ATOM 1463 O O . ARG B 1 31 ? 13.344 20.312 1.252 1 98.62 31 ARG B O 1
ATOM 1470 N N . ASN B 1 32 ? 14.188 21.156 3.193 1 97.75 32 ASN B N 1
ATOM 1471 C CA . ASN B 1 32 ? 13.352 22.344 3.195 1 97.75 32 ASN B CA 1
ATOM 1472 C C . ASN B 1 32 ? 14.078 23.547 3.801 1 97.75 32 ASN B C 1
ATOM 1474 O O . ASN B 1 32 ? 15.305 23.547 3.891 1 97.75 32 ASN B O 1
ATOM 1478 N N . SER B 1 33 ? 13.352 24.625 4.137 1 97.38 33 SER B N 1
ATOM 1479 C CA . SER B 1 33 ? 13.969 25.859 4.629 1 97.38 33 SER B CA 1
ATOM 1480 C C . SER B 1 33 ? 14.641 25.641 5.977 1 97.38 33 SER B C 1
ATOM 1482 O O . SER B 1 33 ? 15.57 26.359 6.34 1 97.38 33 SER B O 1
ATOM 1484 N N . ASP B 1 34 ? 14.172 24.594 6.711 1 96.06 34 ASP B N 1
ATOM 1485 C CA . ASP B 1 34 ? 14.695 24.328 8.047 1 96.06 34 ASP B CA 1
ATOM 1486 C C . ASP B 1 34 ? 15.961 23.469 7.969 1 96.06 34 ASP B C 1
ATOM 1488 O O . ASP B 1 34 ? 16.688 23.328 8.953 1 96.06 34 ASP B O 1
ATOM 1492 N N . GLY B 1 35 ? 16.25 22.922 6.859 1 96.5 35 GLY B N 1
ATOM 1493 C CA . GLY B 1 35 ? 17.406 22.062 6.676 1 96.5 35 GLY B CA 1
ATOM 1494 C C . GLY B 1 35 ? 17.062 20.688 6.137 1 96.5 35 GLY B C 1
ATOM 1495 O O . GLY B 1 35 ? 16.094 20.531 5.391 1 96.5 35 GLY B O 1
ATOM 1496 N N . ILE B 1 36 ? 17.984 19.781 6.473 1 97.44 36 ILE B N 1
ATOM 1497 C CA . ILE B 1 36 ? 17.812 18.422 5.961 1 97.44 36 ILE B CA 1
ATOM 1498 C C . ILE B 1 36 ? 17.266 17.516 7.062 1 97.44 36 ILE B C 1
ATOM 1500 O O . ILE B 1 36 ? 17.719 17.594 8.211 1 97.44 36 ILE B O 1
ATOM 1504 N N . SER B 1 37 ? 16.281 16.75 6.742 1 97.19 37 SER B N 1
ATOM 1505 C CA . SER B 1 37 ? 15.766 15.68 7.586 1 97.19 37 SER B CA 1
ATOM 1506 C C . SER B 1 37 ? 15.82 14.336 6.871 1 97.19 37 SER B C 1
ATOM 1508 O O . SER B 1 37 ? 15.461 14.234 5.695 1 97.19 37 SER B O 1
ATOM 1510 N N . ASN B 1 38 ? 16.297 13.32 7.57 1 97 38 ASN B N 1
ATOM 1511 C CA . ASN B 1 38 ? 16.328 11.977 7.008 1 97 38 ASN B CA 1
ATOM 1512 C C . ASN B 1 38 ? 15.148 11.141 7.48 1 97 38 ASN B C 1
ATOM 1514 O O . ASN B 1 38 ? 14.773 11.195 8.656 1 97 38 ASN B O 1
ATOM 1518 N N . PHE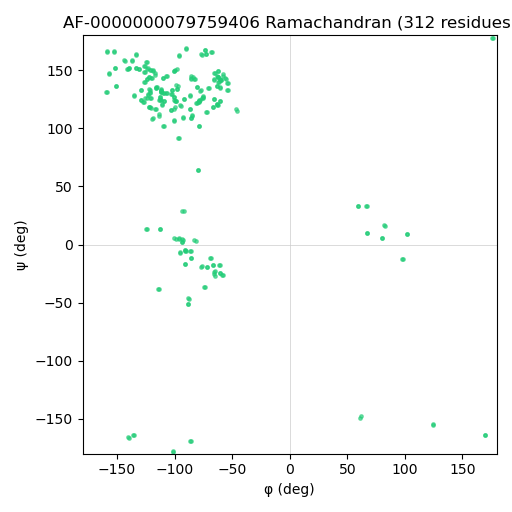 B 1 39 ? 14.609 10.438 6.523 1 97.69 39 PHE B N 1
ATOM 1519 C CA . PHE B 1 39 ? 13.531 9.508 6.828 1 97.69 39 PHE B CA 1
ATOM 1520 C C . PHE B 1 39 ? 13.906 8.086 6.414 1 97.69 39 PHE B C 1
ATOM 1522 O O . PHE B 1 39 ? 14.391 7.871 5.305 1 97.69 39 PHE B O 1
ATOM 1529 N N . ILE B 1 40 ? 13.711 7.156 7.332 1 96.56 40 ILE B N 1
ATOM 1530 C CA . ILE B 1 40 ? 13.828 5.746 6.984 1 96.56 40 ILE B CA 1
ATOM 1531 C C . ILE B 1 40 ? 12.5 5.23 6.441 1 96.56 40 ILE B C 1
ATOM 1533 O O . ILE B 1 40 ? 11.484 5.273 7.137 1 96.56 40 ILE B O 1
ATOM 1537 N N . VAL B 1 41 ? 12.531 4.836 5.211 1 98.06 41 VAL B N 1
ATOM 1538 C CA . VAL B 1 41 ? 11.375 4.258 4.539 1 98.06 41 VAL B CA 1
ATOM 1539 C C . VAL B 1 41 ? 11.539 2.742 4.438 1 98.06 41 VAL B C 1
ATOM 1541 O O . VAL B 1 41 ? 12.461 2.254 3.779 1 98.06 41 VAL B O 1
ATOM 1544 N N . GLY B 1 42 ? 10.617 2.041 5.121 1 97.06 42 GLY B N 1
ATOM 1545 C CA . GLY B 1 42 ? 10.734 0.593 5.18 1 97.06 42 GLY B CA 1
ATOM 1546 C C . GLY B 1 42 ? 9.414 -0.119 4.957 1 97.06 42 GLY B C 1
ATOM 1547 O O . GLY B 1 42 ? 8.453 0.476 4.457 1 97.06 42 GLY B O 1
ATOM 1548 N N . PRO B 1 43 ? 9.383 -1.418 5.328 1 95.06 43 PRO B N 1
ATOM 1549 C CA . PRO B 1 43 ? 8.211 -2.262 5.074 1 95.06 43 PRO B CA 1
ATOM 1550 C C . PRO B 1 43 ? 6.949 -1.738 5.758 1 95.06 43 PRO B C 1
ATOM 1552 O O . PRO B 1 43 ? 5.84 -1.965 5.27 1 95.06 43 PRO B O 1
ATOM 1555 N N . ASP B 1 44 ? 7.145 -0.979 6.812 1 95.25 44 ASP B N 1
ATOM 1556 C CA . ASP B 1 44 ? 5.988 -0.518 7.574 1 95.25 44 ASP B CA 1
ATOM 1557 C C . ASP B 1 44 ? 5.551 0.873 7.125 1 95.25 44 ASP B C 1
ATOM 1559 O O . ASP B 1 44 ? 4.555 1.406 7.617 1 95.25 44 ASP B O 1
ATOM 1563 N N . THR B 1 45 ? 6.344 1.45 6.25 1 98.06 45 THR B N 1
ATOM 1564 C CA . THR B 1 45 ? 6.004 2.777 5.746 1 98.06 45 THR B CA 1
ATOM 1565 C C . THR B 1 45 ? 4.922 2.686 4.672 1 98.06 45 THR B C 1
ATOM 1567 O O . THR B 1 45 ? 5.047 1.906 3.725 1 98.06 45 THR B O 1
ATOM 1570 N N . TYR B 1 46 ? 3.873 3.387 4.934 1 98.62 46 TYR B N 1
ATOM 1571 C CA . TYR B 1 46 ? 2.885 3.541 3.873 1 98.62 46 TYR B CA 1
ATOM 1572 C C . TYR B 1 46 ? 3.326 4.598 2.867 1 98.62 46 TYR B C 1
ATOM 1574 O O . TYR B 1 46 ? 3.248 5.797 3.143 1 98.62 46 TYR B O 1
ATOM 1582 N N . VAL B 1 47 ? 3.836 4.125 1.716 1 98.75 47 VAL B N 1
ATOM 1583 C CA . VAL B 1 47 ? 4.137 5.023 0.605 1 98.75 47 VAL B CA 1
ATOM 1584 C C . VAL B 1 47 ? 2.883 5.242 -0.239 1 98.75 47 VAL B C 1
ATOM 1586 O O . VAL B 1 47 ? 2.467 4.352 -0.984 1 98.75 47 VAL B O 1
ATOM 1589 N N . ILE B 1 48 ? 2.324 6.43 -0.153 1 98.44 48 ILE B N 1
ATOM 1590 C CA . ILE B 1 48 ? 1.005 6.719 -0.706 1 98.44 48 ILE B CA 1
ATOM 1591 C C . ILE B 1 48 ? 1.018 6.484 -2.215 1 98.44 48 ILE B C 1
ATOM 1593 O O . ILE B 1 48 ? 1.854 7.043 -2.93 1 98.44 48 ILE B O 1
ATOM 1597 N N . ASN B 1 49 ? 0.092 5.594 -2.668 1 97.38 49 ASN B N 1
ATOM 1598 C CA . ASN B 1 49 ? -0.087 5.219 -4.066 1 97.38 49 ASN B CA 1
ATOM 1599 C C . ASN B 1 49 ? 1.117 4.445 -4.598 1 97.38 49 ASN B C 1
ATOM 1601 O O . ASN B 1 49 ? 1.312 4.348 -5.809 1 97.38 49 ASN B O 1
ATOM 1605 N N . GLU B 1 50 ? 2.031 4.047 -3.688 1 98.06 50 GLU B N 1
ATOM 1606 C CA . GLU B 1 50 ? 3.236 3.307 -4.051 1 98.06 50 GLU B CA 1
ATOM 1607 C C . GLU B 1 50 ? 4.098 4.098 -5.031 1 98.06 50 GLU B C 1
ATOM 1609 O O . GLU B 1 50 ? 4.684 3.529 -5.953 1 98.06 50 GLU B O 1
ATOM 1614 N N . VAL B 1 51 ? 4.055 5.352 -4.875 1 98.19 51 VAL B N 1
ATOM 1615 C CA . VAL B 1 51 ? 4.84 6.172 -5.789 1 98.19 51 VAL B CA 1
ATOM 1616 C C . VAL B 1 51 ? 6.324 5.855 -5.621 1 98.19 51 VAL B C 1
ATOM 1618 O O . VAL B 1 51 ? 6.809 5.68 -4.5 1 98.19 51 VAL B O 1
ATOM 1621 N N . ARG B 1 52 ? 6.98 5.746 -6.738 1 98.25 52 ARG B N 1
ATOM 1622 C CA . ARG B 1 52 ? 8.43 5.609 -6.668 1 98.25 52 ARG B CA 1
ATOM 1623 C C . ARG B 1 52 ? 9.086 6.93 -6.27 1 98.25 52 ARG B C 1
ATOM 1625 O O . ARG B 1 52 ? 9.055 7.902 -7.031 1 98.25 52 ARG B O 1
ATOM 1632 N N . LEU B 1 53 ? 9.664 6.953 -5.148 1 98.75 53 LEU B N 1
ATOM 1633 C CA . LEU B 1 53 ? 10.344 8.148 -4.656 1 98.75 53 LEU B CA 1
ATOM 1634 C C . LEU B 1 53 ? 11.617 8.422 -5.445 1 98.75 53 LEU B C 1
ATOM 1636 O O . LEU B 1 53 ? 12.359 7.492 -5.766 1 98.75 53 LEU B O 1
ATOM 1640 N N . ARG B 1 54 ? 11.789 9.719 -5.816 1 98.62 54 ARG B N 1
ATOM 1641 C CA . ARG B 1 54 ? 12.961 10.125 -6.582 1 98.62 54 ARG B CA 1
ATOM 1642 C C . ARG B 1 54 ? 13.477 11.484 -6.113 1 98.62 54 ARG B C 1
ATOM 1644 O O . ARG B 1 54 ? 12.695 12.344 -5.695 1 98.62 54 ARG B O 1
ATOM 1651 N N . PRO B 1 55 ? 14.789 11.633 -6.285 1 98.69 55 PRO B N 1
ATOM 1652 C CA . PRO B 1 55 ? 15.289 12.984 -6.027 1 98.69 55 PRO B CA 1
ATOM 1653 C C . PRO B 1 55 ? 14.555 14.047 -6.844 1 98.69 55 PRO B C 1
ATOM 1655 O O . PRO B 1 55 ? 14.219 13.812 -8.008 1 98.69 55 PRO B O 1
ATOM 1658 N N . GLY B 1 56 ? 14.258 15.156 -6.277 1 98.56 56 GLY B N 1
ATOM 1659 C CA . GLY B 1 56 ? 13.578 16.234 -6.961 1 98.56 56 GLY B CA 1
ATOM 1660 C C . GLY B 1 56 ? 12.078 16.266 -6.699 1 98.56 56 GLY B C 1
ATOM 1661 O O . GLY B 1 56 ? 11.414 17.266 -6.961 1 98.56 56 GLY B O 1
ATOM 1662 N N . MET B 1 57 ? 11.602 15.227 -6.141 1 98.44 57 MET B N 1
ATOM 1663 C CA . MET B 1 57 ? 10.172 15.117 -5.867 1 98.44 57 MET B CA 1
ATOM 1664 C C . MET B 1 57 ? 9.789 15.93 -4.637 1 98.44 57 MET B C 1
ATOM 1666 O O . MET B 1 57 ? 10.5 15.914 -3.631 1 98.44 57 MET B O 1
ATOM 1670 N N . ASN B 1 58 ? 8.711 16.734 -4.738 1 98.69 58 ASN B N 1
ATOM 1671 C CA . ASN B 1 58 ? 8.117 17.391 -3.576 1 98.69 58 ASN B CA 1
ATOM 1672 C C . ASN B 1 58 ? 7.254 16.422 -2.766 1 98.69 58 ASN B C 1
ATOM 1674 O O . ASN B 1 58 ? 6.355 15.781 -3.311 1 98.69 58 ASN B O 1
ATOM 1678 N N . VAL B 1 59 ? 7.574 16.281 -1.428 1 98.81 59 VAL B N 1
ATOM 1679 C CA . VAL B 1 59 ? 6.895 15.242 -0.662 1 98.81 59 VAL B CA 1
ATOM 1680 C C . VAL B 1 59 ? 6.48 15.797 0.7 1 98.81 59 VAL B C 1
ATOM 1682 O O . VAL B 1 59 ? 6.941 16.859 1.114 1 98.81 59 VAL B O 1
ATOM 1685 N N . ALA B 1 60 ? 5.527 15.156 1.28 1 98.75 60 ALA B N 1
ATOM 1686 C CA . ALA B 1 60 ? 5.246 15.211 2.711 1 98.75 60 ALA B CA 1
ATOM 1687 C C . ALA B 1 60 ? 5.527 13.867 3.377 1 98.75 60 ALA B C 1
ATOM 1689 O O . ALA B 1 60 ? 5.086 12.82 2.895 1 98.75 60 ALA B O 1
ATOM 1690 N N . ALA B 1 61 ? 6.324 13.867 4.359 1 98.81 61 ALA B N 1
ATOM 1691 C CA . ALA B 1 61 ? 6.605 12.68 5.16 1 98.81 61 ALA B CA 1
ATOM 1692 C C . ALA B 1 61 ? 6.137 12.867 6.602 1 98.81 61 ALA B C 1
ATOM 1694 O O . ALA B 1 61 ? 6.312 13.938 7.18 1 98.81 61 ALA B O 1
ATOM 1695 N N . PHE B 1 62 ? 5.488 11.844 7.133 1 98.75 62 PHE B N 1
ATOM 1696 C CA . PHE B 1 62 ? 4.949 11.898 8.484 1 98.75 62 PHE B CA 1
ATOM 1697 C C . PHE B 1 62 ? 5.703 10.953 9.406 1 98.75 62 PHE B C 1
ATOM 1699 O O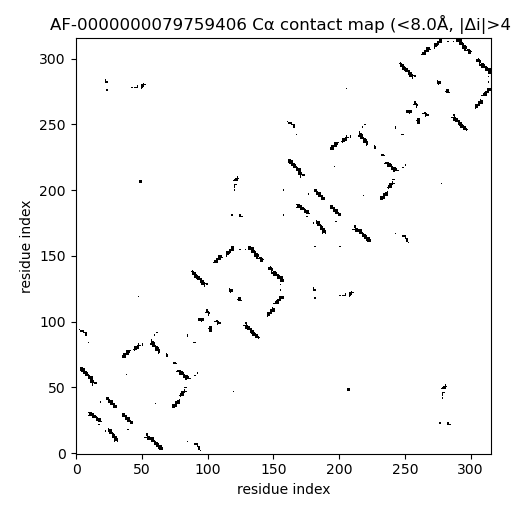 . PHE B 1 62 ? 5.973 9.805 9.039 1 98.75 62 PHE B O 1
ATOM 1706 N N . TYR B 1 63 ? 6.051 11.453 10.562 1 98 63 TYR B N 1
ATOM 1707 C CA . TYR B 1 63 ? 6.633 10.609 11.602 1 98 63 TYR B CA 1
ATOM 1708 C C . TYR B 1 63 ? 5.836 10.711 12.898 1 98 63 TYR B C 1
ATOM 1710 O O . TYR B 1 63 ? 5.059 11.648 13.086 1 98 63 TYR B O 1
ATOM 1718 N N . ASP B 1 64 ? 5.938 9.695 13.734 1 97.25 64 ASP B N 1
ATOM 1719 C CA . ASP B 1 64 ? 5.273 9.68 15.039 1 97.25 64 ASP B CA 1
ATOM 1720 C C . ASP B 1 64 ? 6.113 10.391 16.094 1 97.25 64 ASP B C 1
ATOM 1722 O O . ASP B 1 64 ? 7.145 9.875 16.531 1 97.25 64 ASP B O 1
ATOM 1726 N N . ALA B 1 65 ? 5.664 11.508 16.531 1 95.12 65 ALA B N 1
ATOM 1727 C CA . ALA B 1 65 ? 6.418 12.367 17.453 1 95.12 65 ALA B CA 1
ATOM 1728 C C . ALA B 1 65 ? 6.547 11.727 18.828 1 95.12 65 ALA B C 1
ATOM 1730 O O . ALA B 1 65 ? 7.332 12.188 19.656 1 95.12 65 ALA B O 1
ATOM 1731 N N . ASN B 1 66 ? 5.758 10.633 19.047 1 94.06 66 ASN B N 1
ATOM 1732 C CA . ASN B 1 66 ? 5.855 9.93 20.328 1 94.06 66 ASN B CA 1
ATOM 1733 C C . ASN B 1 66 ? 7.105 9.055 20.391 1 94.06 66 ASN B C 1
ATOM 1735 O O . ASN B 1 66 ? 7.5 8.609 21.469 1 94.06 66 ASN B O 1
ATOM 1739 N N . LEU B 1 67 ? 7.645 8.758 19.219 1 91.38 67 LEU B N 1
ATOM 1740 C CA . LEU B 1 67 ? 8.805 7.875 19.156 1 91.38 67 LEU B CA 1
ATOM 1741 C C . LEU B 1 67 ? 10.094 8.656 19.359 1 91.38 67 LEU B C 1
ATOM 1743 O O . LEU B 1 67 ? 10.211 9.805 18.922 1 91.38 67 LEU B O 1
ATOM 1747 N N . PRO B 1 68 ? 11.031 8.016 20.078 1 87.88 68 PRO B N 1
ATOM 1748 C CA . PRO B 1 68 ? 12.305 8.688 20.312 1 87.88 68 PRO B CA 1
ATOM 1749 C C . PRO B 1 68 ? 13.047 9.008 19.016 1 87.88 68 PRO B C 1
ATOM 1751 O O . PRO B 1 68 ? 12.992 8.219 18.062 1 87.88 68 PRO B O 1
ATOM 1754 N N . ILE B 1 69 ? 13.703 10.18 18.969 1 84.75 69 ILE B N 1
ATOM 1755 C CA . ILE B 1 69 ? 14.531 10.625 17.859 1 84.75 69 ILE B CA 1
ATOM 1756 C C . ILE B 1 69 ? 15.977 10.773 18.312 1 84.75 69 ILE B C 1
ATOM 1758 O O . ILE B 1 69 ? 16.266 11.57 19.219 1 84.75 69 ILE B O 1
ATOM 1762 N N . PRO B 1 70 ? 16.906 9.977 17.75 1 82.31 70 PRO B N 1
ATOM 1763 C CA . PRO B 1 70 ? 18.297 10.117 18.172 1 82.31 70 PRO B CA 1
ATOM 1764 C C . PRO B 1 70 ? 18.828 11.539 18.016 1 82.31 70 PRO B C 1
ATOM 1766 O O . PRO B 1 70 ? 18.484 12.227 17.047 1 82.31 70 PRO B O 1
ATOM 1769 N N . LEU B 1 71 ? 19.625 11.93 18.953 1 81.81 71 LEU B N 1
ATOM 1770 C CA . LEU B 1 71 ? 20.219 13.258 18.906 1 81.81 71 LEU B CA 1
ATOM 1771 C C . LEU B 1 71 ? 21.406 13.297 17.953 1 81.81 71 LEU B C 1
ATOM 1773 O O . LEU B 1 71 ? 22.562 13.43 18.375 1 81.81 71 LEU B O 1
ATOM 1777 N N . ILE B 1 72 ? 21.234 13.094 16.688 1 82.75 72 ILE B N 1
ATOM 1778 C CA . ILE B 1 72 ? 22.219 13.164 15.617 1 82.75 72 ILE B CA 1
ATOM 1779 C C . ILE B 1 72 ? 21.797 14.203 14.594 1 82.75 72 ILE B C 1
ATOM 1781 O O . ILE B 1 72 ? 20.625 14.586 14.539 1 82.75 72 ILE B O 1
ATOM 1785 N N . PHE B 1 73 ? 22.828 14.812 13.938 1 88.06 73 PHE B N 1
ATOM 1786 C CA . PHE B 1 73 ? 22.531 15.711 12.82 1 88.06 73 PHE B CA 1
ATOM 1787 C C . PHE B 1 73 ? 23.016 15.109 11.5 1 88.06 73 PHE B C 1
ATOM 1789 O O . PHE B 1 73 ? 24.125 14.586 11.422 1 88.06 73 PHE B O 1
ATOM 1796 N N . PRO B 1 74 ? 22.047 15.148 10.43 1 91.75 74 PRO B N 1
ATOM 1797 C CA . PRO B 1 74 ? 20.656 15.609 10.484 1 91.75 74 PRO B CA 1
ATOM 1798 C C . PRO B 1 74 ? 19.734 14.641 11.227 1 91.75 74 PRO B C 1
ATOM 1800 O O . PRO B 1 74 ? 20.094 13.477 11.422 1 91.75 74 PRO B O 1
ATOM 1803 N N . PRO B 1 75 ? 18.531 15.164 11.609 1 93.88 75 PRO B N 1
ATOM 1804 C CA . PRO B 1 75 ? 17.594 14.266 12.289 1 93.88 75 PRO B CA 1
ATOM 1805 C C . PRO B 1 75 ? 17.172 13.094 11.414 1 93.88 75 PRO B C 1
ATOM 1807 O O . PRO B 1 75 ? 17.156 13.203 10.188 1 93.88 75 PRO B O 1
ATOM 1810 N N . GLN B 1 76 ? 16.906 12.016 12.055 1 94.62 76 GLN B N 1
ATOM 1811 C CA . GLN B 1 76 ? 16.469 10.797 11.383 1 94.62 76 GLN B CA 1
ATOM 1812 C C . GLN B 1 76 ? 15.18 10.266 11.977 1 94.62 76 GLN B C 1
ATOM 1814 O O . GLN B 1 76 ? 15.102 10.008 13.18 1 94.62 76 GLN B O 1
ATOM 1819 N N . TYR B 1 77 ? 14.195 10.141 11.109 1 95.88 77 TYR B N 1
ATOM 1820 C CA . TYR B 1 77 ? 12.867 9.703 11.531 1 95.88 77 TYR B CA 1
ATOM 1821 C C . TYR B 1 77 ? 12.477 8.406 10.852 1 95.88 77 TYR B C 1
ATOM 1823 O O . TYR B 1 77 ? 12.953 8.109 9.75 1 95.88 77 TYR B O 1
ATOM 1831 N N . GLN B 1 78 ? 11.656 7.609 11.602 1 95.69 78 GLN B N 1
ATOM 1832 C CA . GLN B 1 78 ? 10.945 6.535 10.922 1 95.69 78 GLN B CA 1
ATOM 1833 C C . GLN B 1 78 ? 9.695 7.062 10.219 1 95.69 78 GLN B C 1
ATOM 1835 O O . GLN B 1 78 ? 8.82 7.648 10.859 1 95.69 78 GLN B O 1
ATOM 1840 N N . ALA B 1 79 ? 9.656 6.848 8.945 1 97.94 79 ALA B N 1
ATOM 1841 C CA . ALA B 1 79 ? 8.492 7.328 8.203 1 97.94 79 ALA B CA 1
ATOM 1842 C C . ALA B 1 79 ? 7.277 6.441 8.461 1 97.94 79 ALA B C 1
ATOM 1844 O O . ALA B 1 79 ? 7.348 5.223 8.305 1 97.94 79 ALA B O 1
ATOM 1845 N N . VAL B 1 80 ? 6.203 7.074 8.859 1 98.38 80 VAL B N 1
ATOM 1846 C CA . VAL B 1 80 ? 4.93 6.367 8.93 1 98.38 80 VAL B CA 1
ATOM 1847 C C . VAL B 1 80 ? 4.219 6.449 7.582 1 98.38 80 VAL B C 1
ATOM 1849 O O . VAL B 1 80 ? 3.836 5.422 7.012 1 98.38 80 VAL B O 1
ATOM 1852 N N . PHE B 1 81 ? 4.059 7.621 7.02 1 98.81 81 PHE B N 1
ATOM 1853 C CA . PHE B 1 81 ? 3.535 7.883 5.684 1 98.81 81 PHE B CA 1
ATOM 1854 C C . PHE B 1 81 ? 4.504 8.742 4.883 1 98.81 81 PHE B C 1
ATOM 1856 O O . PHE B 1 81 ? 5.188 9.602 5.438 1 98.81 81 PHE B O 1
ATOM 1863 N N . ILE B 1 82 ? 4.555 8.57 3.639 1 98.88 82 ILE B N 1
ATOM 1864 C CA . ILE B 1 82 ? 5.246 9.492 2.742 1 98.88 82 ILE B CA 1
ATOM 1865 C C . ILE B 1 82 ? 4.578 9.477 1.371 1 98.88 82 ILE B C 1
ATOM 1867 O O . ILE B 1 82 ? 4.184 8.414 0.878 1 98.88 82 ILE B O 1
ATOM 1871 N N . GLY B 1 83 ? 4.398 10.625 0.818 1 98.31 83 GLY B N 1
ATOM 1872 C CA . GLY B 1 83 ? 3.779 10.734 -0.493 1 98.31 83 GLY B CA 1
ATOM 1873 C C . GLY B 1 83 ? 4.102 12.039 -1.197 1 98.31 83 GLY B C 1
ATOM 1874 O O . GLY B 1 83 ? 4.625 12.969 -0.583 1 98.31 83 GLY B O 1
ATOM 1875 N N . ARG B 1 84 ? 3.795 12.016 -2.465 1 98.06 84 ARG B N 1
ATOM 1876 C CA . ARG B 1 84 ? 3.955 13.234 -3.246 1 98.06 84 ARG B CA 1
ATOM 1877 C C . ARG B 1 84 ? 3.049 14.344 -2.721 1 98.06 84 ARG B C 1
ATOM 1879 O O . ARG B 1 84 ? 1.904 14.094 -2.34 1 98.06 84 ARG B O 1
ATOM 1886 N N . ARG B 1 85 ? 3.557 15.5 -2.795 1 96.75 85 ARG B N 1
ATOM 1887 C CA . ARG B 1 85 ? 2.795 16.641 -2.318 1 96.75 85 ARG B CA 1
ATOM 1888 C C . ARG B 1 85 ? 2.678 17.719 -3.402 1 96.75 85 ARG B C 1
ATOM 1890 O O . ARG B 1 85 ? 3.686 18.141 -3.971 1 96.75 85 ARG B O 1
ATOM 1897 N N . ASN B 1 86 ? 1.493 18.094 -3.67 1 94.88 86 ASN B N 1
ATOM 1898 C CA . ASN B 1 86 ? 1.242 19.312 -4.441 1 94.88 86 ASN B CA 1
ATOM 1899 C C . ASN B 1 86 ? 1.467 20.562 -3.602 1 94.88 86 ASN B C 1
ATOM 1901 O O . ASN B 1 86 ? 0.857 20.734 -2.543 1 94.88 86 ASN B O 1
ATOM 1905 N N . PRO B 1 87 ? 2.295 21.484 -4.07 1 91.38 87 PRO B N 1
ATOM 1906 C CA . PRO B 1 87 ? 2.617 22.672 -3.275 1 91.38 87 PRO B CA 1
ATOM 1907 C C . PRO B 1 87 ? 1.39 23.531 -2.969 1 91.38 87 PRO B C 1
ATOM 1909 O O . PRO B 1 87 ? 1.421 24.359 -2.053 1 91.38 87 PRO B O 1
ATOM 1912 N N . TYR B 1 88 ? 0.342 23.328 -3.701 1 93.81 88 TYR B N 1
ATOM 1913 C CA . TYR B 1 88 ? -0.858 24.141 -3.502 1 93.81 88 TYR B CA 1
ATOM 1914 C C . TYR B 1 88 ? -1.82 23.453 -2.539 1 93.81 88 TYR B C 1
ATOM 1916 O O . TYR B 1 88 ? -2.912 23.953 -2.275 1 93.81 88 TYR B O 1
ATOM 1924 N N . GLU B 1 89 ? -1.375 22.328 -2.057 1 96.12 89 GLU B N 1
ATOM 1925 C CA . GLU B 1 89 ? -2.209 21.578 -1.114 1 96.12 89 GLU B CA 1
ATOM 1926 C C . GLU B 1 89 ? -1.448 21.281 0.174 1 96.12 89 GLU B C 1
ATOM 1928 O O . GLU B 1 89 ? -0.218 21.344 0.204 1 96.12 89 GLU B O 1
ATOM 1933 N N . THR B 1 90 ? -2.227 21.141 1.131 1 97.06 90 THR B N 1
ATOM 1934 C CA . THR B 1 90 ? -1.683 20.703 2.414 1 97.06 90 THR B CA 1
ATOM 1935 C C . THR B 1 90 ? -2.125 19.281 2.736 1 97.06 90 THR B C 1
ATOM 1937 O O . THR B 1 90 ? -3.219 18.859 2.355 1 97.06 90 THR B O 1
ATOM 1940 N N . MET B 1 91 ? -1.19 18.531 3.361 1 98.06 91 MET B N 1
ATOM 1941 C CA . MET B 1 91 ? -1.51 17.188 3.838 1 98.06 91 MET B CA 1
ATOM 1942 C C . MET B 1 91 ? -1.5 17.125 5.363 1 98.06 91 MET B C 1
ATOM 1944 O O . MET B 1 91 ? -0.565 17.625 6 1 98.06 91 MET B O 1
ATOM 1948 N N . TYR B 1 92 ? -2.559 16.641 5.895 1 97.88 92 TYR B N 1
ATOM 1949 C CA . TYR B 1 92 ? -2.67 16.406 7.332 1 97.88 92 TYR B CA 1
ATOM 1950 C C . TYR B 1 92 ? -2.938 14.93 7.617 1 97.88 92 TYR B C 1
ATOM 1952 O O . TYR B 1 92 ? -3.637 14.258 6.855 1 97.88 92 TYR B O 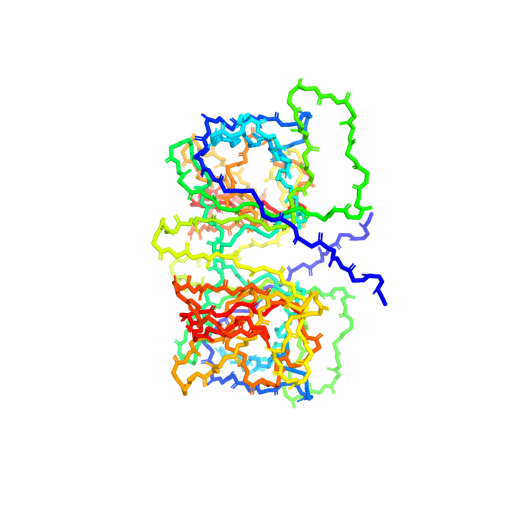1
ATOM 1960 N N . ALA B 1 93 ? -2.348 14.438 8.703 1 98.56 93 ALA B N 1
ATOM 1961 C CA . ALA B 1 93 ? -2.639 13.078 9.141 1 98.56 93 ALA B CA 1
ATOM 1962 C C . ALA B 1 93 ? -2.873 13.023 10.648 1 98.56 93 ALA B C 1
ATOM 1964 O O . ALA B 1 93 ? -2.082 13.562 11.43 1 98.56 93 ALA B O 1
ATOM 1965 N N . GLY B 1 94 ? -3.992 12.406 11.008 1 98 94 GLY B N 1
ATOM 1966 C CA . GLY B 1 94 ? -4.309 12.258 12.422 1 98 94 GLY B CA 1
ATOM 1967 C C . GLY B 1 94 ? -5.668 11.633 12.664 1 98 94 GLY B C 1
ATOM 1968 O O . GLY B 1 94 ? -6.383 11.297 11.711 1 98 94 GLY B O 1
ATOM 1969 N N . TYR B 1 95 ? -5.977 11.43 13.938 1 97.94 95 TYR B N 1
ATOM 1970 C CA . TYR B 1 95 ? -7.254 10.859 14.336 1 97.94 95 TYR B CA 1
ATOM 1971 C C . TYR B 1 95 ? -8.336 11.922 14.391 1 97.94 95 TYR B C 1
ATOM 1973 O O . TYR B 1 95 ? -8.086 13.047 14.836 1 97.94 95 TYR B O 1
ATOM 1981 N N . PHE B 1 96 ? -9.477 11.523 13.984 1 97.94 96 PHE B N 1
ATOM 1982 C CA . PHE B 1 96 ? -10.617 12.43 14.016 1 97.94 96 PHE B CA 1
ATOM 1983 C C . PHE B 1 96 ? -11.742 11.844 14.859 1 97.94 96 PHE B C 1
ATOM 1985 O O . PHE B 1 96 ? -11.938 10.633 14.898 1 97.94 96 PHE B O 1
ATOM 1992 N N . ASP B 1 97 ? -12.445 12.688 15.555 1 97.38 97 ASP B N 1
ATOM 1993 C CA . ASP B 1 97 ? -13.578 12.227 16.344 1 97.38 97 ASP B CA 1
ATOM 1994 C C . ASP B 1 97 ? -14.852 12.172 15.516 1 97.38 97 ASP B C 1
ATOM 1996 O O . ASP B 1 97 ? -14.797 12.273 14.289 1 97.38 97 ASP B O 1
ATOM 2000 N N . ASP B 1 98 ? -16 11.992 16.141 1 97.31 98 ASP B N 1
ATOM 2001 C CA . ASP B 1 98 ? -17.266 11.789 15.445 1 97.31 98 ASP B CA 1
ATOM 2002 C C . ASP B 1 98 ? -17.75 13.078 14.789 1 97.31 98 ASP B C 1
ATOM 2004 O O . ASP B 1 98 ? -18.609 13.055 13.914 1 97.31 98 ASP B O 1
ATOM 2008 N N . ASN B 1 99 ? -17.219 14.164 15.266 1 97.31 99 ASN B N 1
ATOM 2009 C CA . ASN B 1 99 ? -17.578 15.453 14.68 1 97.31 99 ASN B CA 1
ATOM 2010 C C . ASN B 1 99 ? -16.609 15.867 13.578 1 97.31 99 ASN B C 1
ATOM 2012 O O . ASN B 1 99 ? -16.641 17 13.109 1 97.31 99 ASN B O 1
ATOM 2016 N N . LEU B 1 100 ? -15.633 15 13.227 1 98.12 100 LEU B N 1
ATOM 2017 C CA . LEU B 1 100 ? -14.633 15.203 12.188 1 98.12 100 LEU B CA 1
ATOM 2018 C C . LEU B 1 100 ? -13.68 16.328 12.57 1 98.12 100 LEU B C 1
ATOM 2020 O O . LEU B 1 100 ? -13.273 17.125 11.711 1 98.12 100 LEU B O 1
ATOM 2024 N N . GLU B 1 101 ? -13.5 16.375 13.844 1 98.19 101 GLU B N 1
ATOM 2025 C CA . GLU B 1 101 ? -12.461 17.234 14.383 1 98.19 101 GLU B CA 1
ATOM 2026 C C . GLU B 1 101 ? -11.219 16.438 14.773 1 98.19 101 GLU B C 1
ATOM 2028 O O . GLU B 1 101 ? -11.328 15.406 15.438 1 98.19 101 GLU B O 1
ATOM 2033 N N . ALA B 1 102 ? -10.102 16.953 14.273 1 97.94 102 ALA B N 1
ATOM 2034 C CA . ALA B 1 102 ? -8.859 16.281 14.672 1 97.94 102 ALA B CA 1
ATOM 2035 C C . ALA B 1 102 ? -8.703 16.281 16.188 1 97.94 102 ALA B C 1
ATOM 2037 O O . ALA B 1 102 ? -9.031 17.266 16.859 1 97.94 102 ALA B O 1
ATOM 2038 N N . LEU B 1 103 ? -8.109 15.25 16.75 1 96.25 103 LEU B N 1
ATOM 2039 C CA . LEU B 1 103 ? -7.992 15.102 18.203 1 96.25 103 LEU B CA 1
ATOM 2040 C C . LEU B 1 103 ? -7.109 16.203 18.781 1 96.25 103 LEU B C 1
ATOM 2042 O O . LEU B 1 103 ? -7.297 16.594 19.938 1 96.25 103 LEU B O 1
ATOM 2046 N N . ASP B 1 104 ? -6.223 16.703 18.016 1 94.19 104 ASP B N 1
ATOM 2047 C CA . ASP B 1 104 ? -5.344 17.75 18.516 1 94.19 104 ASP B CA 1
ATOM 2048 C C . ASP B 1 104 ? -5.988 19.125 18.359 1 94.19 104 ASP B C 1
ATOM 2050 O O . ASP B 1 104 ? -5.379 20.141 18.688 1 94.19 104 ASP B O 1
ATOM 2054 N N . GLY B 1 105 ? -7.129 19.234 17.734 1 94.94 105 GLY B N 1
ATOM 2055 C CA . GLY B 1 105 ? -7.891 20.469 17.594 1 94.94 105 GLY B CA 1
ATOM 2056 C C . GLY B 1 105 ? -7.41 21.344 16.453 1 94.94 105 GLY B C 1
ATOM 2057 O O . GLY B 1 105 ? -7.844 22.484 16.328 1 94.94 105 GLY B O 1
ATOM 2058 N N . SER B 1 106 ? -6.645 20.781 15.57 1 96 106 SER B N 1
ATOM 2059 C CA . SER B 1 106 ? -5.969 21.625 14.586 1 96 106 SER B CA 1
ATOM 2060 C C . SER B 1 106 ? -6.816 21.797 13.328 1 96 106 SER B C 1
ATOM 2062 O O . SER B 1 106 ? -6.578 22.719 12.531 1 96 106 SER B O 1
ATOM 2064 N N . LEU B 1 107 ? -7.785 20.938 13.188 1 98 107 LEU B N 1
ATOM 2065 C CA . LEU B 1 107 ? -8.469 20.906 11.898 1 98 107 LEU B CA 1
ATOM 2066 C C . LEU B 1 107 ? -9.844 20.266 12.023 1 98 107 LEU B C 1
ATOM 2068 O O . LEU B 1 107 ? -9.992 19.234 12.688 1 98 107 LEU B O 1
ATOM 2072 N N . LYS B 1 108 ? -10.812 20.859 11.516 1 98.56 108 LYS B N 1
ATOM 2073 C CA . LYS B 1 108 ? -12.148 20.281 11.398 1 98.56 108 LYS B CA 1
ATOM 2074 C C . LYS B 1 108 ? -12.547 20.109 9.938 1 98.56 108 LYS B C 1
ATOM 2076 O O . LYS B 1 108 ? -12.336 21 9.125 1 98.56 108 LYS B O 1
ATOM 2081 N N . LEU B 1 109 ? -13.109 18.938 9.578 1 98.44 109 LEU B N 1
ATOM 2082 C CA . LEU B 1 109 ? -13.445 18.625 8.188 1 98.44 109 LEU B CA 1
ATOM 2083 C C . LEU B 1 109 ? -14.922 18.891 7.922 1 98.44 109 LEU B C 1
ATOM 2085 O O . LEU B 1 109 ? -15.781 18.516 8.727 1 98.44 109 LEU B O 1
ATOM 2089 N N . ASN B 1 110 ? -15.211 19.531 6.875 1 96.12 110 ASN B N 1
ATOM 2090 C CA . ASN B 1 110 ? -16.531 19.641 6.273 1 96.12 110 ASN B CA 1
ATOM 2091 C C . ASN B 1 110 ? -16.625 18.859 4.969 1 96.12 110 ASN B C 1
ATOM 2093 O O . ASN B 1 110 ? -16.188 19.344 3.92 1 96.12 110 ASN B O 1
ATOM 2097 N N . LEU B 1 111 ? -17.25 17.703 5.07 1 94.56 111 LEU B N 1
ATOM 2098 C CA . LEU B 1 111 ? -17.25 16.812 3.914 1 94.56 111 LEU B CA 1
ATOM 2099 C C . LEU B 1 111 ? -18.312 17.234 2.91 1 94.56 111 LEU B C 1
ATOM 2101 O O . LEU B 1 111 ? -19.438 17.594 3.297 1 94.56 111 LEU B O 1
ATOM 2105 N N . GLU B 1 112 ? -17.891 17.219 1.669 1 92.31 112 GLU B N 1
ATOM 2106 C CA . GLU B 1 112 ? -18.859 17.359 0.582 1 92.31 112 GLU B CA 1
ATOM 2107 C C . GLU B 1 112 ? -19.266 15.984 0.028 1 92.31 112 GLU B C 1
ATOM 2109 O O . GLU B 1 112 ? -18.562 14.992 0.254 1 92.31 112 GLU B O 1
ATOM 2114 N N . ARG B 1 113 ? -20.375 15.992 -0.672 1 89 113 ARG B N 1
ATOM 2115 C CA . ARG B 1 113 ? -20.953 14.758 -1.2 1 89 113 ARG B CA 1
ATOM 2116 C C . ARG B 1 113 ? -19.953 14.039 -2.113 1 89 113 ARG B C 1
ATOM 2118 O O . ARG B 1 113 ? -19.938 12.812 -2.178 1 89 113 ARG B O 1
ATOM 2125 N N . TYR B 1 114 ? -19.047 14.852 -2.693 1 91.88 114 TYR B N 1
ATOM 2126 C CA . TYR B 1 114 ? -18.234 14.219 -3.73 1 91.88 114 TYR B CA 1
ATOM 2127 C C . TYR B 1 114 ? -16.781 14.109 -3.295 1 91.88 114 TYR B C 1
ATOM 2129 O O . TYR B 1 114 ? -15.914 13.766 -4.098 1 91.88 114 TYR B O 1
ATOM 2137 N N . THR B 1 115 ? -16.578 14.336 -1.991 1 95.62 115 THR B N 1
ATOM 2138 C CA . THR B 1 115 ? -15.203 14.156 -1.516 1 95.62 115 THR B CA 1
ATOM 2139 C C . THR B 1 115 ? -14.781 12.695 -1.61 1 95.62 115 THR B C 1
ATOM 2141 O O . THR B 1 115 ? -15.422 11.82 -1.03 1 95.62 115 THR B O 1
ATOM 2144 N N . PRO B 1 116 ? -13.82 12.461 -2.367 1 97 116 PRO B N 1
ATOM 2145 C CA . PRO B 1 116 ? -13.359 11.07 -2.436 1 97 116 PRO B CA 1
ATOM 2146 C C . PRO B 1 116 ? -12.758 10.586 -1.118 1 97 116 PRO B C 1
ATOM 2148 O O . PRO B 1 116 ? -11.891 11.25 -0.547 1 97 116 PRO B O 1
ATOM 2151 N N . VAL B 1 117 ? -13.266 9.5 -0.61 1 97.75 117 VAL B N 1
ATOM 2152 C CA . VAL B 1 117 ? -12.766 8.82 0.583 1 97.75 117 VAL B CA 1
ATOM 2153 C C . VAL B 1 117 ? -12.391 7.383 0.245 1 97.75 117 VAL B C 1
ATOM 2155 O O . VAL B 1 117 ? -13.234 6.594 -0.18 1 97.75 117 VAL B O 1
ATOM 2158 N N . VAL B 1 118 ? -11.094 7.039 0.424 1 97.75 118 VAL B N 1
ATOM 2159 C CA . VAL B 1 118 ? -10.625 5.703 0.078 1 97.75 118 VAL B CA 1
ATOM 2160 C C . VAL B 1 118 ? -9.766 5.145 1.209 1 97.75 118 VAL B C 1
ATOM 2162 O O . VAL B 1 118 ? -9.18 5.906 1.982 1 97.75 118 VAL B O 1
ATOM 2165 N N . THR B 1 119 ? -9.727 3.836 1.363 1 97.94 119 THR B N 1
ATOM 2166 C CA . THR B 1 119 ? -8.789 3.195 2.281 1 97.94 119 THR B CA 1
ATOM 2167 C C . THR B 1 119 ? -7.371 3.225 1.716 1 97.94 119 THR B C 1
ATOM 2169 O O . THR B 1 119 ? -7.176 3.502 0.531 1 97.94 119 THR B O 1
ATOM 2172 N N . SER B 1 120 ? -6.414 2.92 2.545 1 97.69 120 SER B N 1
ATOM 2173 C CA . SER B 1 120 ? -5.016 2.959 2.133 1 97.69 120 SER B CA 1
ATOM 2174 C C . SER B 1 120 ? -4.715 1.888 1.091 1 97.69 120 SER B C 1
ATOM 2176 O O . SER B 1 120 ? -3.709 1.966 0.383 1 97.69 120 SER B O 1
ATOM 2178 N N . ASN B 1 121 ? -5.598 0.873 0.962 1 97.44 121 ASN B N 1
ATOM 2179 C CA . ASN B 1 121 ? -5.367 -0.131 -0.072 1 97.44 121 ASN B CA 1
ATOM 2180 C C . ASN B 1 121 ? -6.164 0.174 -1.337 1 97.44 121 ASN B C 1
ATOM 2182 O O . ASN B 1 121 ? -6.285 -0.678 -2.219 1 97.44 121 ASN B O 1
ATOM 2186 N N . GLY B 1 122 ? -6.852 1.318 -1.373 1 97 122 GLY B N 1
ATOM 2187 C CA . GLY B 1 122 ? -7.379 1.837 -2.625 1 97 122 GLY B CA 1
ATOM 2188 C C . GLY B 1 122 ? -8.867 1.584 -2.797 1 97 122 GLY B C 1
ATOM 2189 O O . GLY B 1 122 ? -9.422 1.82 -3.873 1 97 122 GLY B O 1
ATOM 2190 N N . GLN B 1 123 ? -9.57 1.095 -1.757 1 97.69 123 GLN B N 1
ATOM 2191 C CA . GLN B 1 123 ? -10.992 0.782 -1.889 1 97.69 123 GLN B CA 1
ATOM 2192 C C . GLN B 1 123 ? -11.859 1.915 -1.345 1 97.69 123 GLN B C 1
ATOM 2194 O O . GLN B 1 123 ? -11.438 2.643 -0.441 1 97.69 123 GLN B O 1
ATOM 2199 N N . PRO B 1 124 ? -13.047 2.072 -1.896 1 95.81 124 PRO B N 1
ATOM 2200 C CA . PRO B 1 124 ? -13.953 3.1 -1.366 1 95.81 124 PRO B CA 1
ATOM 2201 C C . PRO B 1 124 ? -14.336 2.852 0.091 1 95.81 124 PRO B C 1
ATOM 2203 O O . PRO B 1 124 ? -14.508 1.7 0.5 1 95.81 124 PRO B O 1
ATOM 2206 N N . PHE B 1 125 ? -14.391 3.838 0.81 1 96.44 125 PHE B N 1
ATOM 2207 C CA . PHE B 1 125 ? -14.828 3.814 2.201 1 96.44 125 PHE B CA 1
ATOM 2208 C C . PHE B 1 125 ? -16.141 4.57 2.367 1 96.44 125 PHE B C 1
ATOM 2210 O O . PHE B 1 125 ? -16.203 5.773 2.1 1 96.44 125 PHE B O 1
ATOM 2217 N N . GLU B 1 126 ? -17.141 3.936 2.906 1 92.56 126 GLU B N 1
ATOM 2218 C CA . GLU B 1 126 ? -18.453 4.551 2.896 1 92.56 126 GLU B CA 1
ATOM 2219 C C . GLU B 1 126 ? -19.031 4.656 4.309 1 92.56 126 GLU B C 1
ATOM 2221 O O . GLU B 1 126 ? -20.219 4.945 4.484 1 92.56 126 GLU B O 1
ATOM 2226 N N . CYS B 1 127 ? -18.203 4.449 5.309 1 94.06 127 CYS B N 1
ATOM 2227 C CA . CYS B 1 127 ? -18.672 4.496 6.691 1 94.06 127 CYS B CA 1
ATOM 2228 C C . CYS B 1 127 ? -18.297 5.828 7.34 1 94.06 127 CYS B C 1
ATOM 2230 O O . CYS B 1 127 ? -17.781 6.727 6.672 1 94.06 127 CYS B O 1
ATOM 2232 N N . SER B 1 128 ? -18.672 5.891 8.648 1 94.31 128 SER B N 1
ATOM 2233 C CA . SER B 1 128 ? -18.281 7.074 9.406 1 94.31 128 SER B CA 1
ATOM 2234 C C . SER B 1 128 ? -16.781 7.164 9.57 1 94.31 128 SER B C 1
ATOM 2236 O O . SER B 1 128 ? -16.109 6.152 9.773 1 94.31 128 SER B O 1
ATOM 2238 N N . LEU B 1 129 ? -16.328 8.383 9.484 1 96.81 129 LEU B N 1
ATOM 2239 C CA . LEU B 1 129 ? -14.891 8.633 9.586 1 96.81 129 LEU B CA 1
ATOM 2240 C C . LEU B 1 129 ? -14.484 8.867 11.039 1 96.81 129 LEU B C 1
ATOM 2242 O O . LEU B 1 129 ? -13.297 8.992 11.336 1 96.81 129 LEU B O 1
ATOM 2246 N N . GLY B 1 130 ? -15.531 8.914 11.914 1 95.81 130 GLY B N 1
ATOM 2247 C CA . GLY B 1 130 ? -15.234 9.117 13.32 1 95.81 130 GLY B CA 1
ATOM 2248 C C . GLY B 1 130 ? -14.359 8.031 13.914 1 95.81 130 GLY B C 1
ATOM 2249 O O . GLY B 1 130 ? -14.586 6.844 13.664 1 95.81 130 GLY B O 1
ATOM 2250 N N . GLY B 1 131 ? -13.359 8.469 14.688 1 94.94 131 GLY B N 1
ATOM 2251 C CA . GLY B 1 131 ? -12.477 7.527 15.359 1 94.94 131 GLY B CA 1
ATOM 2252 C C . GLY B 1 131 ? -11.398 6.957 14.453 1 94.94 131 GLY B C 1
ATOM 2253 O O . GLY B 1 131 ? -10.641 6.078 14.852 1 94.94 131 GLY B O 1
ATOM 2254 N N . LYS B 1 132 ? -11.312 7.43 13.258 1 96.62 132 LYS B N 1
ATOM 2255 C CA . LYS B 1 132 ? -10.375 6.863 12.297 1 96.62 132 LYS B CA 1
ATOM 2256 C C . LYS B 1 132 ? -9.117 7.723 12.172 1 96.62 132 LYS B C 1
ATOM 2258 O O . LYS B 1 132 ? -9.148 8.922 12.461 1 96.62 132 LYS B O 1
ATOM 2263 N N . LEU B 1 133 ? -8.023 7.094 11.875 1 98 133 LEU B N 1
ATOM 2264 C CA . LEU B 1 133 ? -6.82 7.777 11.406 1 98 133 LEU B CA 1
ATOM 2265 C C . LEU B 1 133 ? -6.934 8.125 9.93 1 98 133 LEU B C 1
ATOM 2267 O O . LEU B 1 133 ? -7.141 7.246 9.086 1 98 133 LEU B O 1
ATOM 2271 N N . LEU B 1 134 ? -6.805 9.398 9.617 1 98.62 134 LEU B N 1
ATOM 2272 C CA . LEU B 1 134 ? -7.043 9.867 8.258 1 98.62 134 LEU B CA 1
ATOM 2273 C C . LEU B 1 134 ? -5.824 10.609 7.719 1 98.62 134 LEU B C 1
ATOM 2275 O O . LEU B 1 134 ? -5.137 11.305 8.469 1 98.62 134 LEU B O 1
ATOM 2279 N N . ILE B 1 135 ? -5.547 10.438 6.492 1 98.75 135 ILE B N 1
ATOM 2280 C CA . ILE B 1 135 ? -4.738 11.367 5.715 1 98.75 135 ILE B CA 1
ATOM 2281 C C . ILE B 1 135 ? -5.645 12.281 4.898 1 98.75 135 ILE B C 1
ATOM 2283 O O . ILE B 1 135 ? -6.48 11.805 4.125 1 98.75 135 ILE B O 1
ATOM 2287 N N . VAL B 1 136 ? -5.496 13.57 5.082 1 98.62 136 VAL B N 1
ATOM 2288 C CA . VAL B 1 136 ? -6.418 14.547 4.5 1 98.62 136 VAL B CA 1
ATOM 2289 C C . VAL B 1 136 ? -5.652 15.508 3.594 1 98.62 136 VAL B C 1
ATOM 2291 O O . VAL B 1 136 ? -4.641 16.078 4.004 1 98.62 136 VAL B O 1
ATOM 2294 N N . TYR B 1 137 ? -6.082 15.648 2.346 1 98.12 137 TYR B N 1
ATOM 2295 C CA . TYR B 1 137 ? -5.574 16.641 1.4 1 98.12 137 TYR B CA 1
ATOM 2296 C C . TYR B 1 137 ? -6.516 17.828 1.304 1 98.12 137 TYR B C 1
ATOM 2298 O O . TYR B 1 137 ? -7.711 17.672 1.06 1 98.12 137 TYR B O 1
ATOM 2306 N N . TYR B 1 138 ? -5.93 19 1.506 1 97.75 138 TYR B N 1
ATOM 2307 C CA . TYR B 1 138 ? -6.781 20.188 1.403 1 97.75 138 TYR B CA 1
ATOM 2308 C C . TYR B 1 138 ? -5.973 21.406 0.993 1 97.75 138 TYR B C 1
ATOM 2310 O O . TYR B 1 138 ? -4.742 21.406 1.077 1 97.75 138 TYR B O 1
ATOM 2318 N N . SER B 1 139 ? -6.621 22.484 0.595 1 96.31 139 SER B N 1
ATOM 2319 C CA . SER B 1 139 ? -5.93 23.656 0.078 1 96.31 139 SER B CA 1
ATOM 2320 C C . SER B 1 139 ? -6.113 24.859 1.003 1 96.31 139 SER B C 1
ATOM 2322 O O . SER B 1 139 ? -5.18 25.641 1.21 1 96.31 139 SER B O 1
ATOM 2324 N N . THR B 1 140 ? -7.324 25.047 1.598 1 96.19 140 THR B N 1
ATOM 2325 C CA . THR B 1 140 ? -7.598 26.25 2.395 1 96.19 140 THR B CA 1
ATOM 2326 C C . THR B 1 140 ? -8.398 25.891 3.643 1 96.19 140 THR B C 1
ATOM 2328 O O . THR B 1 140 ? -9.031 24.828 3.699 1 96.19 140 THR B O 1
ATOM 2331 N N . THR B 1 141 ? -8.195 26.656 4.582 1 96.88 141 THR B N 1
ATOM 2332 C CA . THR B 1 141 ? -8.977 26.547 5.809 1 96.88 141 THR B CA 1
ATOM 2333 C C . THR B 1 141 ? -9.672 27.859 6.137 1 96.88 141 THR B C 1
ATOM 2335 O O . THR B 1 141 ? -9.258 28.922 5.656 1 96.88 141 THR B O 1
ATOM 2338 N N . THR B 1 142 ? -10.742 27.734 6.781 1 96.56 142 THR B N 1
ATOM 2339 C CA . THR B 1 142 ? -11.383 28.922 7.32 1 96.56 142 THR B CA 1
ATOM 2340 C C . THR B 1 142 ? -10.547 29.516 8.445 1 96.56 142 THR B C 1
ATOM 2342 O O . THR B 1 142 ? -9.602 28.891 8.93 1 96.56 142 THR B O 1
ATOM 2345 N N . ARG B 1 143 ? -10.938 30.859 8.805 1 93.62 143 ARG B N 1
ATOM 2346 C CA . ARG B 1 143 ? -10.258 31.547 9.898 1 93.62 143 ARG B CA 1
ATOM 2347 C C . ARG B 1 143 ? -10.984 31.312 11.219 1 93.62 143 ARG B C 1
ATOM 2349 O O . ARG B 1 143 ? -10.906 32.156 12.133 1 93.62 143 ARG B O 1
ATOM 2356 N N . SER B 1 144 ? -11.648 30.203 11.344 1 92 144 SER B N 1
ATOM 2357 C CA . SER B 1 144 ? -12.352 29.812 12.562 1 92 144 SER B CA 1
ATOM 2358 C C . SER B 1 144 ? -11.445 29 13.492 1 92 144 SER B C 1
ATOM 2360 O O . SER B 1 144 ? -10.305 28.703 13.148 1 92 144 SER B O 1
ATOM 2362 N N . ILE B 1 145 ? -12.016 28.844 14.734 1 92.56 145 ILE B N 1
ATOM 2363 C CA . ILE B 1 145 ? -11.312 28.031 15.711 1 92.56 145 ILE B CA 1
ATOM 2364 C C . ILE B 1 145 ? -12.188 26.844 16.125 1 92.56 145 ILE B C 1
ATOM 2366 O O . ILE B 1 145 ? -13.211 27.031 16.781 1 92.56 145 ILE B O 1
ATOM 2370 N N . PRO B 1 146 ? -11.945 25.578 15.75 1 96.25 146 PRO B N 1
ATOM 2371 C CA . PRO B 1 146 ? -10.766 25.281 14.93 1 96.25 146 PRO B CA 1
ATOM 2372 C C . PRO B 1 146 ? -10.953 25.656 13.461 1 96.25 146 PRO B C 1
ATOM 2374 O O . PRO B 1 146 ? -12.086 25.828 13.008 1 96.25 146 PRO B O 1
ATOM 2377 N N . PRO B 1 147 ? -9.766 25.719 12.766 1 97.75 147 PRO B N 1
ATOM 2378 C CA . PRO B 1 147 ? -9.891 25.906 11.32 1 97.75 147 PRO B CA 1
ATOM 2379 C C . PRO B 1 147 ? -10.672 24.797 10.633 1 97.75 147 PRO B C 1
ATOM 2381 O O . PRO B 1 147 ? -10.555 23.625 11.023 1 97.75 147 PRO B O 1
ATOM 2384 N N . GLN B 1 148 ? -11.438 25.156 9.703 1 98.31 148 GLN B N 1
ATOM 2385 C CA . GLN B 1 148 ? -12.25 24.188 8.969 1 98.31 148 GLN B CA 1
ATOM 2386 C C . GLN B 1 148 ? -11.859 24.141 7.496 1 98.31 148 GLN B C 1
ATOM 2388 O O . GLN B 1 148 ? -11.453 25.156 6.926 1 98.31 148 GLN B O 1
ATOM 2393 N N . THR B 1 149 ? -11.953 22.969 6.906 1 97.94 149 THR B N 1
ATOM 2394 C CA . THR B 1 149 ? -11.648 22.828 5.484 1 97.94 149 THR B CA 1
ATOM 2395 C C . THR B 1 149 ? -12.578 21.828 4.828 1 97.94 149 THR B C 1
ATOM 2397 O O . THR B 1 149 ? -13.211 21.016 5.512 1 97.94 149 THR B O 1
ATOM 2400 N N . THR B 1 150 ? -12.742 21.891 3.559 1 97.38 150 THR B N 1
ATOM 2401 C CA . THR B 1 150 ? -13.297 20.844 2.709 1 97.38 150 THR B CA 1
ATOM 2402 C C . THR B 1 150 ? -12.18 20.078 1.995 1 97.38 150 THR B C 1
ATOM 2404 O O . THR B 1 150 ? -11.539 20.609 1.086 1 97.38 150 THR B O 1
ATOM 2407 N N . PRO B 1 151 ? -11.969 18.922 2.436 1 98 151 PRO B N 1
ATOM 2408 C CA . PRO B 1 151 ? -10.844 18.188 1.847 1 98 151 PRO B CA 1
ATOM 2409 C C . PRO B 1 151 ? -11.062 17.859 0.369 1 98 151 PRO B C 1
ATOM 2411 O O . PRO B 1 151 ? -12.195 17.641 -0.062 1 98 151 PRO B O 1
ATOM 2414 N N . ARG B 1 152 ? -10.008 17.828 -0.375 1 97.06 152 ARG B N 1
ATOM 2415 C CA . ARG B 1 152 ? -10.039 17.328 -1.745 1 97.06 152 ARG B CA 1
ATOM 2416 C C . ARG B 1 152 ? -10.141 15.805 -1.769 1 97.06 152 ARG B C 1
ATOM 2418 O O . ARG B 1 152 ? -10.812 15.234 -2.629 1 97.06 152 ARG B O 1
ATOM 2425 N N . LYS B 1 153 ? -9.438 15.234 -0.786 1 97.5 153 LYS B N 1
ATOM 2426 C CA . LYS B 1 153 ? -9.352 13.773 -0.718 1 97.5 153 LYS B CA 1
ATOM 2427 C C . LYS B 1 153 ? -9.023 13.312 0.698 1 97.5 153 LYS B C 1
ATOM 2429 O O . LYS B 1 153 ? -8.32 14 1.437 1 97.5 153 LYS B O 1
ATOM 2434 N N . ILE B 1 154 ? -9.578 12.156 0.993 1 98.62 154 ILE B N 1
ATOM 2435 C CA . ILE B 1 154 ? -9.297 11.562 2.295 1 98.62 154 ILE B CA 1
ATOM 2436 C C . ILE B 1 154 ? -8.859 10.109 2.115 1 98.62 154 ILE B C 1
ATOM 2438 O O . ILE B 1 154 ? -9.461 9.367 1.336 1 98.62 154 ILE B O 1
ATOM 2442 N N . ILE B 1 155 ? -7.812 9.695 2.744 1 98.75 155 ILE B N 1
ATOM 2443 C CA . ILE B 1 155 ? -7.398 8.305 2.842 1 98.75 155 ILE B CA 1
ATOM 2444 C C . ILE B 1 155 ? -7.605 7.797 4.27 1 98.75 155 ILE B C 1
ATOM 2446 O O . ILE B 1 155 ? -7.121 8.406 5.227 1 98.75 155 ILE B O 1
ATOM 2450 N N . VAL B 1 156 ? -8.352 6.758 4.406 1 98.5 156 VAL B N 1
ATOM 2451 C CA . VAL B 1 156 ? -8.633 6.148 5.703 1 98.5 156 VAL B CA 1
ATOM 2452 C C . VAL B 1 156 ? -7.602 5.059 5.992 1 98.5 156 VAL B C 1
ATOM 2454 O O . VAL B 1 156 ? -7.395 4.16 5.172 1 98.5 156 VAL B O 1
ATOM 2457 N N . ILE B 1 157 ? -6.949 5.176 7.133 1 97.75 157 ILE B N 1
ATOM 2458 C CA . ILE B 1 157 ? -6.027 4.129 7.566 1 97.75 157 ILE B CA 1
ATOM 2459 C C . ILE B 1 157 ? -6.762 3.127 8.453 1 97.75 157 ILE B C 1
ATOM 2461 O O . ILE B 1 157 ? -7.16 3.457 9.57 1 97.75 157 ILE B O 1
ATOM 2465 N N . CYS B 1 158 ? -6.941 1.969 7.879 1 94.31 158 CYS B N 1
ATOM 2466 C CA . CYS B 1 158 ? -7.676 0.926 8.586 1 94.31 158 CYS B CA 1
ATOM 2467 C C . CYS B 1 158 ? -6.742 0.101 9.469 1 94.31 158 CYS B C 1
ATOM 2469 O O . CYS B 1 158 ? -5.586 -0.127 9.109 1 94.31 158 CYS B O 1
#

Organism: Clostridium scindens (strain ATCC 35704 / DSM 5676 / VPI 13733 / 19) (NCBI:txid411468)

Radius of gyration: 21.12 Å; Cα contacts (8 Å, |Δi|>4): 766; chains: 2; bounding box: 44×61×43 Å

Secondary structure (DSSP, 8-state):
-PPP-EEEEEEEEEEEEEETTEEEEEEEEEEETTEEEEEEE-TT-EEGGG----TT-EEEEEEETTS---S-SS-EEEEEEEEE--TTSEEEEEEB-TTSBBTTSS-EE---TT--EEETTS-B--S--TT-EEEEEES---SSSS-EE--SEEEEE-/-----EEEEEEEEEEEEEETTEEEEEEEEEEETTEEEEEEE-TT-EEGGG----TT-EEEEEEETTS---S-SS-EEE-SEEEE--TTSEEEEEEB-TTSBBTTSS-EE---TT--EEETTS-B--S--TT-EEEEEES---SSSS-EE--SEEEEE-

Sequence (316 aa):
MPSMNLVPITGVIQDITAFGDDCCQRQVSIRNSDGISNFIVGPDTYVINEVRLRPGMNVAAFYDANLPIPLIFPPQYQAVFIGRRNPYETMYAGYFDDNLEALDGSLKLNLERYTPVVTSNGQPFECSLGGKLLIVYYSTTTRSIPPQTTPRKIIVICMPSMNLVPITGVIQDITAFGDDCCQRQVSIRNSDGISNFIVGPDTYVINEVRLRPGMNVAAFYDANLPIPLIFPPQYQAVFIGRRNPYETMYAGYFDDNLEALDGSLKLNLERYTPVVTSNGQPFECSLGGKLLIVYYSTTTRSIPPQTTPRKIIVIC

Nearest PDB structures (foldseek):
  8txr-assembly1_C  TM=6.129E-01  e=6.187E-03  Escherichia coli
  4o2d-assembly1_A  TM=6.250E-01  e=2.453E-02  Mycolicibacterium smegmatis MC2 155
  4o2d-assembly1_B  TM=6.232E-01  e=2.738E-02  Mycolicibacterium smegmatis MC2 155
  4rmf-assembly1_A-2  TM=6.274E-01  e=4.255E-02  Mycolicibacterium smegmatis MC2 155
  5gqo-assembly1_A-2  TM=5.460E-01  e=9.202E-02  Mycolicibacterium smegmatis MC2 155

Solvent-accessible surface area (backbone atoms only — not comparable to full-atom values): 16849 Å² total; per-residue (Å²): 122,90,76,74,44,52,44,76,52,63,29,30,28,67,41,72,44,78,35,84,93,44,59,56,28,31,32,37,31,31,36,43,96,92,40,58,39,34,28,40,42,34,72,80,24,45,32,54,81,31,51,64,82,48,63,71,40,44,28,38,35,25,26,46,70,79,52,88,63,68,98,51,89,63,42,55,40,62,33,46,34,35,32,78,44,56,90,74,44,43,80,46,51,45,44,19,35,83,78,35,32,30,77,85,52,71,39,29,58,48,84,54,95,78,43,48,40,24,32,76,44,30,39,75,44,84,60,81,62,44,73,31,40,32,40,38,32,29,66,63,62,48,96,49,91,53,24,32,29,57,49,64,33,36,34,38,56,104,123,90,76,76,44,54,45,77,51,62,29,30,28,67,43,74,43,78,35,84,92,42,58,57,28,31,33,36,31,30,37,43,97,92,41,59,39,34,28,38,42,34,71,80,25,46,32,52,80,31,50,64,82,49,64,72,40,42,30,38,35,26,27,46,70,80,52,90,63,67,98,51,88,62,42,56,40,61,33,45,35,35,31,80,44,56,90,75,45,43,79,46,52,44,43,20,36,81,79,36,32,30,77,86,52,71,38,28,59,47,84,54,96,79,44,49,40,25,32,77,44,31,39,76,44,84,61,81,63,44,74,31,38,33,40,38,33,31,68,63,62,48,96,49,91,54,24,33,29,57,50,65,34,36,34,38,56,103

Foldseek 3Di:
DPWFPKDKDKAFFADKADDPPDPQWIWTWGQDPVGIEIEIHGPQELEQVPDDDDGGFIKIFIAGPVDDWDPDPPTYGYTNYMYGDDPQKDKDKGAAAQQQAGPVQQEREDEDPPAFEEESVGHGDDDGSHGWIKIFIFRDWDPDRNTYTYTNYIYTYD/DPWFPKDKDKAFFADKADDPPDPQWIWTWGQDPVGIEIEIHGPQELEQVPDDDDGGFIKIFIAGPVDDWDPDPPTYGYTNYMYGDDPQKDKDKAAAAQQQAGPVQQEREDEDPPAFEEESVGHGDDDGSHGWIKIFIFRDWDPDRNTYTHTNYIYTYD

pLDDT: mean 95.54, std 6.13, range [44.31, 98.88]